Protein AF-A0A8H5M823-F1 (afdb_monomer_lite)

Organism: NCBI:txid117010

Secondary structure (DSSP, 8-state):
-----TTHHHHHHHHHHHHT-SS--------TTSS-HHHHHHHHHHHHHTTSPPPPPP---SS-TTTSS----TT-----------PPPP---------------TT---TTS-HHHHHHHHHHHHHHHHHHT--SHHHHHHHHHHHH--SPPPP---HHHHHHHHHHHHSPPSS--TT--HHHHHHHHHHHHHS----------

Structure (mmCIF, N/CA/C/O backbone):
data_AF-A0A8H5M823-F1
#
_entry.id   AF-A0A8H5M823-F1
#
loop_
_atom_site.group_PDB
_atom_site.id
_atom_site.type_symbol
_atom_site.label_atom_id
_atom_site.label_alt_id
_atom_site.label_comp_id
_atom_site.label_asym_id
_atom_site.label_entity_id
_atom_site.label_seq_id
_atom_site.pdbx_PDB_ins_code
_atom_site.Cartn_x
_atom_site.Cartn_y
_atom_site.Cartn_z
_atom_site.occupancy
_atom_site.B_iso_or_equiv
_atom_site.auth_seq_id
_atom_site.auth_comp_id
_atom_site.auth_asym_id
_atom_site.auth_atom_id
_atom_site.pdbx_PDB_model_num
ATOM 1 N N . MET A 1 1 ? -10.152 -17.785 -0.518 1.00 47.28 1 MET A N 1
ATOM 2 C CA . MET A 1 1 ? -10.301 -16.521 -1.301 1.00 47.28 1 MET A CA 1
ATOM 3 C C . MET A 1 1 ? -9.808 -16.713 -2.742 1.00 47.28 1 MET A C 1
ATOM 5 O O . MET A 1 1 ? -8.672 -16.380 -3.053 1.00 47.28 1 MET A O 1
ATOM 9 N N . GLY A 1 2 ? -10.648 -17.268 -3.620 1.00 49.19 2 GLY A N 1
ATOM 10 C CA . GLY A 1 2 ? -10.307 -17.617 -5.012 1.00 49.19 2 GLY A CA 1
ATOM 11 C C . GLY A 1 2 ? -10.421 -16.474 -6.026 1.00 49.19 2 GLY A C 1
ATOM 12 O O . GLY A 1 2 ? -10.963 -16.684 -7.104 1.00 49.19 2 GLY A O 1
ATOM 13 N N . TRP A 1 3 ? -9.978 -15.266 -5.672 1.00 54.12 3 TRP A N 1
ATOM 14 C CA . TRP A 1 3 ? -10.012 -14.125 -6.591 1.00 54.12 3 TRP A CA 1
ATOM 15 C C . TRP A 1 3 ? -8.718 -14.065 -7.397 1.00 54.12 3 TRP A C 1
ATOM 17 O O . TRP A 1 3 ? -7.649 -13.867 -6.817 1.00 54.12 3 TRP A O 1
ATOM 27 N N . ASP A 1 4 ? -8.837 -14.206 -8.716 1.00 68.50 4 ASP A N 1
ATOM 28 C CA . ASP A 1 4 ? -7.757 -13.932 -9.658 1.00 68.50 4 ASP A CA 1
ATOM 29 C C . ASP A 1 4 ? -7.479 -12.422 -9.659 1.00 68.50 4 ASP A C 1
ATOM 31 O O . ASP A 1 4 ? -8.357 -11.608 -9.959 1.00 68.50 4 ASP A O 1
ATOM 35 N N . ARG A 1 5 ? -6.292 -12.028 -9.200 1.00 78.12 5 ARG A N 1
ATOM 36 C CA . ARG A 1 5 ? -5.866 -10.626 -9.156 1.00 78.12 5 ARG A CA 1
ATOM 37 C C . ARG A 1 5 ? -4.633 -10.481 -10.036 1.00 78.12 5 ARG A C 1
ATOM 39 O O . ARG A 1 5 ? -3.769 -11.356 -9.969 1.00 78.12 5 ARG A O 1
ATOM 46 N N . PRO A 1 6 ? -4.485 -9.361 -10.768 1.00 84.88 6 PRO A N 1
ATOM 47 C CA . PRO A 1 6 ? -3.244 -9.063 -11.470 1.00 84.88 6 PRO A CA 1
ATOM 48 C C . PRO A 1 6 ? -2.043 -9.200 -10.526 1.00 84.88 6 PRO A C 1
ATOM 50 O O . PRO A 1 6 ? -2.051 -8.625 -9.433 1.00 84.88 6 PRO A O 1
ATOM 53 N N . ASN A 1 7 ? -1.030 -9.967 -10.940 1.00 87.31 7 ASN A N 1
ATOM 54 C CA . ASN A 1 7 ? 0.180 -10.270 -10.161 1.00 87.31 7 ASN A CA 1
ATOM 55 C C . ASN A 1 7 ? -0.073 -11.023 -8.834 1.00 87.31 7 ASN A C 1
ATOM 57 O O . ASN A 1 7 ? 0.736 -10.950 -7.904 1.00 87.31 7 ASN A O 1
ATOM 61 N N . GLY A 1 8 ? -1.212 -11.711 -8.690 1.00 86.94 8 GLY A N 1
ATOM 62 C CA . GLY A 1 8 ? -1.552 -12.450 -7.471 1.00 86.94 8 GLY A CA 1
ATOM 63 C C . GLY A 1 8 ? -0.576 -13.590 -7.163 1.00 86.94 8 GLY A C 1
ATOM 64 O O . GLY A 1 8 ? -0.298 -13.869 -5.998 1.00 86.94 8 GLY A O 1
ATOM 65 N N . ASP A 1 9 ? -0.015 -14.203 -8.199 1.00 87.50 9 ASP A N 1
ATOM 66 C CA . ASP A 1 9 ? 1.063 -15.187 -8.137 1.00 87.50 9 ASP A CA 1
ATOM 67 C C . ASP A 1 9 ? 2.354 -14.604 -7.537 1.00 87.50 9 ASP A C 1
ATOM 69 O O . ASP A 1 9 ? 2.875 -15.155 -6.564 1.00 87.50 9 ASP A O 1
ATOM 73 N N . LEU A 1 10 ? 2.804 -13.446 -8.031 1.00 90.62 10 LEU A N 1
ATOM 74 C CA . LEU A 1 10 ? 3.966 -12.723 -7.508 1.00 90.62 10 LEU A CA 1
ATOM 75 C C . LEU A 1 10 ? 3.779 -12.360 -6.032 1.00 90.62 10 LEU A C 1
ATOM 77 O O . LEU A 1 10 ? 4.679 -12.567 -5.217 1.00 90.62 10 LEU A O 1
ATOM 81 N N . LEU A 1 11 ? 2.602 -11.848 -5.662 1.00 89.75 11 LEU A N 1
ATOM 82 C CA . LEU A 1 11 ? 2.303 -11.480 -4.276 1.00 89.75 11 LEU A CA 1
ATOM 83 C C . LEU A 1 11 ? 2.302 -12.695 -3.340 1.00 89.75 11 LEU A C 1
ATOM 85 O O . LEU A 1 11 ? 2.825 -12.606 -2.229 1.00 89.75 11 LEU A O 1
ATOM 89 N N . GLN A 1 12 ? 1.753 -13.833 -3.774 1.00 86.81 12 GLN A N 1
ATOM 90 C CA . GLN A 1 12 ? 1.796 -15.074 -2.995 1.00 86.81 12 GLN A CA 1
ATOM 91 C C . GLN A 1 12 ? 3.237 -15.511 -2.728 1.00 86.81 12 GLN A C 1
ATOM 93 O O . GLN A 1 12 ? 3.577 -15.872 -1.601 1.00 86.81 12 GLN A O 1
ATOM 98 N N . ASP A 1 13 ? 4.098 -15.431 -3.735 1.00 90.62 13 ASP A N 1
ATOM 99 C CA . ASP A 1 13 ? 5.497 -15.821 -3.606 1.00 90.62 13 ASP A CA 1
ATOM 100 C C . ASP A 1 13 ? 6.317 -14.829 -2.768 1.00 90.62 13 ASP A C 1
ATOM 102 O O . ASP A 1 13 ? 7.144 -15.254 -1.957 1.00 90.62 13 ASP A O 1
ATOM 106 N N . MET A 1 14 ? 6.029 -13.525 -2.844 1.00 90.75 14 MET A N 1
ATOM 107 C CA . MET A 1 14 ? 6.584 -12.534 -1.912 1.00 90.75 14 MET A CA 1
ATOM 108 C C . MET A 1 14 ? 6.189 -12.841 -0.462 1.00 90.75 14 MET A C 1
ATOM 110 O O . MET A 1 14 ? 7.035 -12.777 0.430 1.00 90.75 14 MET A O 1
ATOM 114 N N . VAL A 1 15 ? 4.929 -13.215 -0.213 1.00 89.44 15 VAL A N 1
ATOM 115 C CA . VAL A 1 15 ? 4.462 -13.604 1.126 1.00 89.44 15 VAL A CA 1
ATOM 116 C C . VAL A 1 15 ? 5.167 -14.871 1.607 1.00 89.44 15 VAL A C 1
ATOM 118 O O . VAL A 1 15 ? 5.628 -14.891 2.747 1.00 89.44 15 VAL A O 1
ATOM 121 N N . LYS A 1 16 ? 5.331 -15.893 0.754 1.00 85.62 16 LYS A N 1
ATOM 122 C CA . LYS A 1 16 ? 6.108 -17.100 1.097 1.00 85.62 16 LYS A CA 1
ATOM 123 C C . LYS A 1 16 ? 7.546 -16.753 1.489 1.00 85.62 16 LYS A C 1
ATOM 125 O O . LYS A 1 16 ? 8.043 -17.254 2.494 1.00 85.62 16 LYS A O 1
ATOM 130 N N . LEU A 1 17 ? 8.203 -15.871 0.731 1.00 88.00 17 LEU A N 1
ATOM 131 C CA . LEU A 1 17 ? 9.562 -15.413 1.032 1.00 88.00 17 LEU A CA 1
ATOM 132 C C . LEU A 1 17 ? 9.635 -14.641 2.353 1.00 88.00 17 LEU A C 1
ATOM 134 O O . LEU A 1 17 ? 10.579 -14.823 3.115 1.00 88.00 17 LEU A O 1
ATOM 138 N N . LEU A 1 18 ? 8.658 -13.784 2.643 1.00 87.19 18 LEU A N 1
ATOM 139 C CA . LEU A 1 18 ? 8.610 -13.053 3.909 1.00 87.19 18 LEU A CA 1
ATOM 140 C C . LEU A 1 18 ? 8.350 -13.982 5.096 1.00 87.19 18 LEU A C 1
ATOM 142 O O . LEU A 1 18 ? 8.997 -13.826 6.127 1.00 87.19 18 LEU A O 1
ATOM 146 N N . ALA A 1 19 ? 7.451 -14.954 4.940 1.00 84.44 19 ALA A N 1
ATOM 147 C CA . ALA A 1 19 ? 7.122 -15.932 5.973 1.00 84.44 19 ALA A CA 1
ATOM 148 C C . ALA A 1 19 ? 8.304 -16.851 6.309 1.00 84.44 19 ALA A C 1
ATOM 150 O O . ALA A 1 19 ? 8.460 -17.251 7.457 1.00 84.44 19 ALA A O 1
ATOM 151 N N . ALA A 1 20 ? 9.162 -17.145 5.332 1.00 82.94 20 ALA A N 1
ATOM 152 C CA . ALA A 1 20 ? 10.362 -17.938 5.554 1.00 82.94 20 ALA A CA 1
ATOM 153 C C . ALA A 1 20 ? 11.454 -17.197 6.353 1.00 82.94 20 ALA A C 1
ATOM 155 O O . ALA A 1 20 ? 12.414 -17.836 6.777 1.00 82.94 20 ALA A O 1
ATOM 156 N N . ARG A 1 21 ? 11.364 -15.865 6.545 1.00 81.50 21 ARG A N 1
ATOM 157 C CA . ARG A 1 21 ? 12.475 -15.060 7.093 1.00 81.50 21 ARG A CA 1
ATOM 158 C C . ARG A 1 21 ? 12.793 -15.436 8.530 1.00 81.50 21 ARG A C 1
ATOM 160 O O . ARG A 1 21 ? 11.925 -15.444 9.390 1.00 81.50 21 ARG A O 1
ATOM 167 N N . LEU A 1 22 ? 14.085 -15.625 8.794 1.00 81.38 22 LEU A N 1
ATOM 168 C CA . LEU A 1 22 ? 14.605 -15.936 10.127 1.00 81.38 22 LEU A CA 1
ATOM 169 C C . LEU A 1 22 ? 14.614 -14.728 11.078 1.00 81.38 22 LEU A C 1
ATOM 171 O O . LEU A 1 22 ? 14.750 -14.893 12.287 1.00 81.38 22 LEU A O 1
ATOM 175 N N . ALA A 1 23 ? 14.488 -13.511 10.544 1.00 81.62 23 ALA A N 1
ATOM 176 C CA . ALA A 1 23 ? 14.541 -12.276 11.314 1.00 81.62 23 ALA A CA 1
ATOM 177 C C . ALA A 1 23 ? 13.267 -11.431 11.129 1.00 81.62 23 ALA A C 1
ATOM 179 O O . ALA A 1 23 ? 12.745 -11.345 10.007 1.00 81.62 23 ALA A O 1
ATOM 180 N N . PRO A 1 24 ? 12.795 -10.745 12.192 1.00 84.69 24 PRO A N 1
ATOM 181 C CA . PRO A 1 24 ? 11.722 -9.766 12.096 1.00 84.69 24 PRO A CA 1
ATOM 182 C C . PRO A 1 24 ? 12.007 -8.733 11.005 1.00 84.69 24 PRO A C 1
ATOM 184 O O . PRO A 1 24 ? 13.089 -8.154 10.936 1.00 84.69 24 PRO A O 1
ATOM 187 N N . THR A 1 25 ? 11.018 -8.492 10.148 1.00 88.12 25 THR A N 1
ATOM 188 C CA . THR A 1 25 ? 11.121 -7.532 9.045 1.00 88.12 25 THR A CA 1
ATOM 189 C C . THR A 1 25 ? 10.220 -6.333 9.318 1.00 88.12 25 THR A C 1
ATOM 191 O O . THR A 1 25 ? 9.039 -6.496 9.613 1.00 88.12 25 THR A O 1
ATOM 194 N N . ARG A 1 26 ? 10.765 -5.120 9.174 1.00 93.06 26 ARG A N 1
ATOM 195 C CA . ARG A 1 26 ? 10.002 -3.866 9.187 1.00 93.06 26 ARG A CA 1
ATOM 196 C C . ARG A 1 26 ? 10.033 -3.243 7.799 1.00 93.06 26 ARG A C 1
ATOM 198 O O . ARG A 1 26 ? 11.104 -3.075 7.222 1.00 93.06 26 ARG A O 1
ATOM 205 N N . PHE A 1 27 ? 8.867 -2.855 7.298 1.00 91.75 27 PHE A N 1
ATOM 206 C CA . PHE A 1 27 ? 8.758 -2.074 6.072 1.00 91.75 27 PHE A CA 1
ATOM 207 C C . PHE A 1 27 ? 8.806 -0.588 6.406 1.00 91.75 27 PHE A C 1
ATOM 209 O O . PHE A 1 27 ? 8.111 -0.117 7.308 1.00 91.75 27 PHE A O 1
ATOM 216 N N . VAL A 1 28 ? 9.649 0.143 5.684 1.00 92.88 28 VAL A N 1
ATOM 217 C CA . VAL A 1 28 ? 9.757 1.597 5.777 1.00 92.88 28 VAL A CA 1
ATOM 218 C C . VAL A 1 28 ? 9.609 2.139 4.370 1.00 92.88 28 VAL A C 1
ATOM 220 O O . VAL A 1 28 ? 10.363 1.767 3.473 1.00 92.88 28 VAL A O 1
ATOM 223 N N . TRP A 1 29 ? 8.618 3.001 4.176 1.00 94.00 29 TRP A N 1
ATOM 224 C CA . TRP A 1 29 ? 8.481 3.730 2.928 1.00 94.00 29 TRP A CA 1
ATOM 225 C C . TRP A 1 29 ? 9.469 4.896 2.917 1.00 94.00 29 TRP A C 1
ATOM 227 O O . TRP A 1 29 ? 9.534 5.675 3.868 1.00 94.00 29 TRP A O 1
ATOM 237 N N . ILE A 1 30 ? 10.247 4.997 1.844 1.00 93.12 30 ILE A N 1
ATOM 238 C CA . ILE A 1 30 ? 11.221 6.065 1.636 1.00 93.12 30 ILE A CA 1
ATOM 239 C C . ILE A 1 30 ? 10.779 6.836 0.398 1.00 93.12 30 ILE A C 1
ATOM 241 O O . ILE A 1 30 ? 10.451 6.246 -0.633 1.00 93.12 30 ILE A O 1
ATOM 245 N N . LYS A 1 31 ? 10.763 8.165 0.501 1.00 90.94 31 LYS A N 1
ATOM 246 C CA . LYS A 1 31 ? 10.456 9.035 -0.632 1.00 90.94 31 LYS A CA 1
ATOM 247 C C . LYS A 1 31 ? 11.559 8.903 -1.688 1.00 90.94 31 LYS A C 1
ATOM 249 O O . LYS A 1 31 ? 12.740 8.970 -1.362 1.00 90.94 31 LYS A O 1
ATOM 254 N N . GLY A 1 32 ? 11.181 8.743 -2.955 1.00 89.88 32 GLY A N 1
ATOM 255 C CA . GLY A 1 32 ? 12.149 8.694 -4.052 1.00 89.88 32 GLY A CA 1
ATOM 256 C C . GLY A 1 32 ? 12.992 9.971 -4.121 1.00 89.88 32 GLY A C 1
ATOM 257 O O . GLY A 1 32 ? 12.469 11.064 -3.896 1.00 89.88 32 GLY A O 1
ATOM 258 N N . HIS A 1 33 ? 14.284 9.825 -4.428 1.00 84.06 33 HIS A N 1
ATOM 259 C CA . HIS A 1 33 ? 15.237 10.935 -4.547 1.00 84.06 33 HIS A CA 1
ATOM 260 C C . HIS A 1 33 ? 15.352 11.811 -3.290 1.00 84.06 33 HIS A C 1
ATOM 262 O O . HIS A 1 33 ? 15.659 12.997 -3.376 1.00 84.06 33 HIS A O 1
ATOM 268 N N . SER A 1 34 ? 15.114 11.245 -2.102 1.00 91.44 34 SER A N 1
ATOM 269 C CA . SER A 1 34 ? 15.265 11.962 -0.831 1.00 91.44 34 SER A CA 1
ATOM 270 C C . SER A 1 34 ? 16.724 12.122 -0.379 1.00 91.44 34 SER A C 1
ATOM 272 O O . SER A 1 34 ? 16.949 12.486 0.772 1.00 91.44 34 SER A O 1
ATOM 274 N N . GLY A 1 35 ? 17.703 11.765 -1.219 1.00 92.88 35 GLY A N 1
ATOM 275 C CA . GLY A 1 35 ? 19.118 11.683 -0.844 1.00 92.88 35 GLY A CA 1
ATOM 276 C C . GLY A 1 35 ? 19.454 10.480 0.044 1.00 92.88 35 GLY A C 1
ATOM 277 O O . GLY A 1 35 ? 20.463 10.494 0.743 1.00 92.88 35 GLY A O 1
ATOM 278 N N . ASN A 1 36 ? 18.605 9.445 0.074 1.00 96.00 36 ASN A N 1
ATOM 279 C CA . ASN A 1 36 ? 18.938 8.202 0.767 1.00 96.00 36 ASN A CA 1
ATOM 280 C C . ASN A 1 36 ? 19.845 7.357 -0.132 1.00 96.00 36 ASN A C 1
ATOM 282 O O . ASN A 1 36 ? 19.358 6.723 -1.065 1.00 96.00 36 ASN A O 1
ATOM 286 N N . GLU A 1 37 ? 21.138 7.298 0.188 1.00 96.44 37 GLU A N 1
ATOM 287 C CA . GLU A 1 37 ? 22.150 6.634 -0.646 1.00 96.44 37 GLU A CA 1
ATOM 288 C C . GLU A 1 37 ? 21.775 5.198 -1.042 1.00 96.44 37 GLU A C 1
ATOM 290 O O . GLU A 1 37 ? 21.938 4.806 -2.196 1.00 96.44 37 GLU A O 1
ATOM 295 N N . ARG A 1 38 ? 21.222 4.411 -0.107 1.00 94.81 38 ARG A N 1
ATOM 296 C CA . ARG A 1 38 ? 20.830 3.014 -0.359 1.00 94.81 38 ARG A CA 1
ATOM 297 C C . ARG A 1 38 ? 19.610 2.920 -1.269 1.00 94.81 38 ARG A C 1
ATOM 299 O O . ARG A 1 38 ? 19.583 2.084 -2.170 1.00 94.81 38 ARG A O 1
ATOM 306 N N . GLY A 1 39 ? 18.614 3.773 -1.042 1.00 93.50 39 GLY A N 1
ATOM 307 C CA . GLY A 1 39 ? 17.434 3.871 -1.898 1.00 93.50 39 GLY A CA 1
ATOM 308 C C . GLY A 1 39 ? 17.796 4.322 -3.312 1.00 93.50 39 GLY A C 1
ATOM 309 O O . GLY A 1 39 ? 17.328 3.734 -4.286 1.00 93.50 39 GLY A O 1
ATOM 310 N N . ASP A 1 40 ? 18.686 5.305 -3.434 1.00 94.06 40 ASP A N 1
ATOM 311 C CA . ASP A 1 40 ? 19.156 5.816 -4.721 1.00 94.06 40 ASP A CA 1
ATOM 312 C C . ASP A 1 40 ? 20.017 4.785 -5.467 1.00 94.06 40 ASP A C 1
ATOM 314 O O . ASP A 1 40 ? 19.878 4.637 -6.684 1.00 94.06 40 ASP A O 1
ATOM 318 N N . ALA A 1 41 ? 20.851 4.016 -4.757 1.00 95.75 41 ALA A N 1
ATOM 319 C CA . ALA A 1 41 ? 21.595 2.896 -5.330 1.00 95.75 41 ALA A CA 1
ATOM 320 C C . ALA A 1 41 ? 20.662 1.779 -5.828 1.00 95.75 41 ALA A C 1
ATOM 322 O O . ALA A 1 41 ? 20.807 1.323 -6.960 1.00 95.75 41 ALA A O 1
ATOM 323 N N . ALA A 1 42 ? 19.659 1.385 -5.034 1.00 95.62 42 ALA A N 1
ATOM 324 C CA . ALA A 1 42 ? 18.663 0.393 -5.447 1.00 95.62 42 ALA A CA 1
ATOM 325 C C . ALA A 1 42 ? 17.859 0.859 -6.675 1.00 95.62 42 ALA A C 1
ATOM 327 O O . ALA A 1 42 ? 17.648 0.088 -7.609 1.00 95.62 42 ALA A O 1
ATOM 328 N N . ASN A 1 43 ? 17.469 2.136 -6.717 1.00 94.81 43 ASN A N 1
ATOM 329 C CA . ASN A 1 43 ? 16.798 2.738 -7.871 1.00 94.81 43 ASN A CA 1
ATOM 330 C C . ASN A 1 43 ? 17.695 2.747 -9.121 1.00 94.81 43 ASN A C 1
ATOM 332 O O . ASN A 1 43 ? 17.226 2.486 -10.226 1.00 94.81 43 ASN A O 1
ATOM 336 N N . ARG A 1 44 ? 18.996 3.026 -8.961 1.00 96.25 44 ARG A N 1
ATOM 337 C CA . ARG A 1 44 ? 19.971 2.967 -10.059 1.00 96.25 44 ARG A CA 1
ATOM 338 C C . ARG A 1 44 ? 20.089 1.553 -10.626 1.00 96.25 44 ARG A C 1
ATOM 340 O O . ARG A 1 44 ? 19.947 1.392 -11.832 1.00 96.25 44 ARG A O 1
ATOM 347 N N . LEU A 1 45 ? 20.243 0.550 -9.761 1.00 97.31 45 LEU A N 1
ATOM 348 C CA . LEU A 1 45 ? 20.293 -0.858 -10.165 1.00 97.31 45 LEU A CA 1
ATOM 349 C C . LEU A 1 45 ? 19.010 -1.294 -10.879 1.00 97.31 45 LEU A C 1
ATOM 351 O O . LEU A 1 45 ? 19.075 -1.963 -11.904 1.00 97.31 45 LEU A O 1
ATOM 355 N N . ALA A 1 46 ? 17.841 -0.871 -10.391 1.00 95.94 46 ALA A N 1
ATOM 356 C CA . ALA A 1 46 ? 16.574 -1.153 -11.060 1.00 95.94 46 ALA A CA 1
ATOM 357 C C . ALA A 1 46 ? 16.514 -0.535 -12.472 1.00 95.94 46 ALA A C 1
ATOM 359 O O . ALA A 1 46 ? 16.072 -1.192 -13.413 1.00 95.94 46 ALA A O 1
ATOM 360 N N . LYS A 1 47 ? 17.004 0.703 -12.648 1.00 96.38 47 LYS A N 1
ATOM 361 C CA . LYS A 1 47 ? 17.087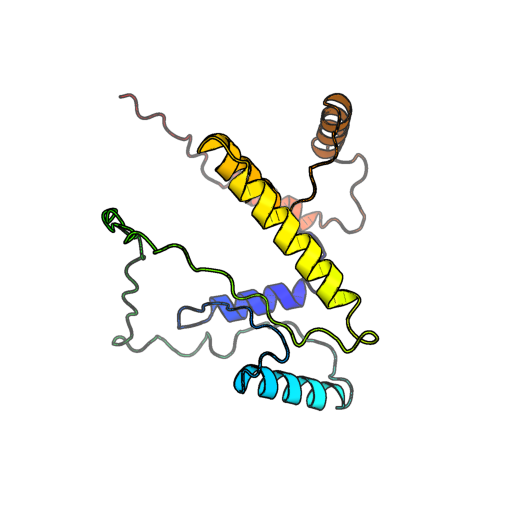 1.365 -13.965 1.00 96.38 47 LYS A CA 1
ATOM 362 C C . LYS A 1 47 ? 18.062 0.676 -14.914 1.00 96.38 47 LYS A C 1
ATOM 364 O O . LYS A 1 47 ? 17.793 0.616 -16.108 1.00 96.38 47 LYS A O 1
ATOM 369 N N . GLU A 1 48 ? 19.193 0.202 -14.404 1.00 97.62 48 GLU A N 1
ATOM 370 C CA . GLU A 1 48 ? 20.159 -0.572 -15.187 1.00 97.62 48 GLU A CA 1
ATOM 371 C C . GLU A 1 48 ? 19.560 -1.916 -15.608 1.00 97.62 48 GLU A C 1
ATOM 373 O O . GLU A 1 48 ? 19.619 -2.261 -16.785 1.00 97.62 48 GLU A O 1
ATOM 378 N N . GLY A 1 49 ? 18.889 -2.615 -14.689 1.00 96.00 49 GLY A N 1
ATOM 379 C CA . GLY A 1 49 ? 18.185 -3.865 -14.972 1.00 96.00 49 GLY A CA 1
ATOM 380 C C . GLY A 1 49 ? 17.091 -3.715 -16.028 1.00 96.00 49 GLY A C 1
ATOM 381 O O . GLY A 1 49 ? 16.968 -4.564 -16.900 1.00 96.00 49 GLY A O 1
ATOM 382 N N . ALA A 1 50 ? 16.357 -2.599 -16.023 1.00 96.69 50 ALA A N 1
ATOM 383 C CA . ALA A 1 50 ? 15.332 -2.311 -17.028 1.00 96.69 50 ALA A CA 1
ATOM 384 C C . ALA A 1 50 ? 15.884 -2.093 -18.453 1.00 96.69 50 ALA A C 1
ATOM 386 O O . ALA A 1 50 ? 15.108 -2.062 -19.403 1.00 96.69 50 ALA A O 1
ATOM 387 N N . ARG A 1 51 ? 17.203 -1.905 -18.613 1.00 97.06 51 ARG A N 1
ATOM 388 C CA . ARG A 1 51 ? 17.868 -1.797 -19.926 1.00 97.06 51 ARG A CA 1
ATOM 389 C C . ARG A 1 51 ? 18.402 -3.132 -20.435 1.00 97.06 51 ARG A C 1
ATOM 391 O O . ARG A 1 51 ? 18.866 -3.195 -21.571 1.00 97.06 51 ARG A O 1
ATOM 398 N N . LEU A 1 52 ? 18.410 -4.162 -19.593 1.00 95.88 52 LEU A N 1
ATOM 399 C CA . LEU A 1 52 ? 18.804 -5.502 -20.001 1.00 95.88 52 LEU A CA 1
ATOM 400 C C . LEU A 1 52 ? 17.714 -6.113 -20.902 1.00 95.88 52 LEU A C 1
ATOM 402 O O . LEU A 1 52 ? 16.574 -5.644 -20.879 1.00 95.88 52 LEU A O 1
ATOM 406 N N . PRO A 1 53 ? 18.047 -7.142 -21.704 1.00 96.31 53 PRO A N 1
ATOM 407 C CA . PRO A 1 53 ? 17.050 -7.893 -22.463 1.00 96.31 53 PRO A CA 1
ATOM 408 C C . PRO A 1 53 ? 15.926 -8.405 -21.558 1.00 96.31 53 PRO A C 1
ATOM 410 O O . PRO A 1 53 ? 16.152 -8.632 -20.366 1.00 96.31 53 PRO A O 1
ATOM 413 N N . GLU A 1 54 ? 14.736 -8.610 -22.127 1.00 93.25 54 GLU A N 1
ATOM 414 C CA . GLU A 1 54 ? 13.596 -9.141 -21.379 1.00 93.25 54 GLU A CA 1
ATOM 415 C C . GLU A 1 54 ? 13.991 -10.419 -20.635 1.00 93.25 54 GLU A C 1
ATOM 417 O O . GLU A 1 54 ? 14.554 -11.361 -21.203 1.00 93.25 54 GLU A O 1
ATOM 422 N N . ALA A 1 55 ? 13.716 -10.430 -19.331 1.00 89.81 55 ALA A N 1
ATOM 423 C CA . ALA A 1 55 ? 13.811 -11.652 -18.561 1.00 89.81 55 ALA A CA 1
ATOM 424 C C . ALA A 1 55 ? 12.793 -12.652 -19.124 1.00 89.81 55 ALA A C 1
ATOM 426 O O . ALA A 1 55 ? 11.693 -12.266 -19.517 1.00 89.81 55 ALA A O 1
ATOM 427 N N . GLY A 1 56 ? 13.156 -13.936 -19.156 1.00 91.69 56 GLY A N 1
ATOM 428 C CA . GLY A 1 56 ? 12.201 -14.984 -19.509 1.00 91.69 56 GLY A CA 1
ATOM 429 C C . GLY A 1 56 ? 10.994 -14.999 -18.566 1.00 91.69 56 GLY A C 1
ATOM 430 O O . GLY A 1 56 ? 11.010 -14.368 -17.506 1.00 91.69 56 GLY A O 1
ATOM 431 N N . ASP A 1 57 ? 9.967 -15.760 -18.942 1.00 92.62 57 ASP A N 1
ATOM 432 C CA . ASP A 1 57 ? 8.711 -15.821 -18.197 1.00 92.62 57 ASP A CA 1
ATOM 433 C C . ASP A 1 57 ? 8.926 -16.098 -16.708 1.00 92.62 57 ASP A C 1
ATOM 435 O O . ASP A 1 57 ? 9.696 -16.982 -16.305 1.00 92.62 57 ASP A O 1
ATOM 439 N N . TYR A 1 58 ? 8.201 -15.345 -15.884 1.00 91.50 58 TYR A N 1
ATOM 440 C CA . TYR A 1 58 ? 8.200 -15.544 -14.447 1.00 91.50 58 TYR A CA 1
ATOM 441 C C . TYR A 1 58 ? 7.765 -16.975 -14.103 1.00 91.50 58 TYR A C 1
ATOM 443 O O . TYR A 1 58 ? 6.752 -17.482 -14.585 1.00 91.50 58 TYR A O 1
ATOM 451 N N . ARG A 1 59 ? 8.538 -17.633 -13.233 1.00 92.12 59 ARG A N 1
ATOM 452 C CA . ARG A 1 59 ? 8.248 -18.982 -12.737 1.00 92.12 59 ARG A CA 1
ATOM 453 C C . ARG A 1 59 ? 7.953 -18.932 -11.248 1.00 92.12 59 ARG A C 1
ATOM 455 O O . ARG A 1 59 ? 8.767 -18.443 -10.465 1.00 92.12 59 ARG A O 1
ATOM 462 N N . ARG A 1 60 ? 6.809 -19.501 -10.867 1.00 89.50 60 ARG A N 1
ATOM 463 C CA . ARG A 1 60 ? 6.356 -19.577 -9.476 1.00 89.50 60 ARG A CA 1
ATOM 464 C C . ARG A 1 60 ? 7.372 -20.316 -8.600 1.00 89.50 60 ARG A C 1
ATOM 466 O O . ARG A 1 60 ? 7.874 -21.382 -8.964 1.00 89.50 60 ARG A O 1
ATOM 473 N N . LEU A 1 61 ? 7.622 -19.785 -7.412 1.00 86.25 61 LEU A N 1
ATOM 474 C CA . LEU A 1 61 ? 8.439 -20.396 -6.377 1.00 86.25 61 LEU A CA 1
ATOM 475 C C . LEU A 1 61 ? 7.718 -21.627 -5.823 1.00 86.25 61 LEU A C 1
ATOM 477 O O . LEU A 1 61 ? 6.739 -21.537 -5.071 1.00 86.25 61 LEU A O 1
ATOM 481 N N . VAL A 1 62 ? 8.236 -22.793 -6.206 1.00 83.31 62 VAL A N 1
ATOM 482 C CA . VAL A 1 62 ? 7.812 -24.086 -5.660 1.00 83.31 62 VAL A CA 1
ATOM 483 C C . VAL A 1 62 ? 8.387 -24.267 -4.257 1.00 83.31 62 VAL A C 1
ATOM 485 O O . VAL A 1 62 ? 7.645 -24.590 -3.337 1.00 83.31 62 VAL A O 1
ATOM 488 N N . ASN A 1 63 ? 9.678 -23.966 -4.079 1.00 77.56 63 ASN A N 1
ATOM 489 C CA . ASN A 1 63 ? 10.381 -24.040 -2.801 1.00 77.56 63 ASN A CA 1
ATOM 490 C C . ASN A 1 63 ? 11.161 -22.752 -2.536 1.00 77.56 63 ASN A C 1
ATOM 492 O O . ASN A 1 63 ? 11.762 -22.182 -3.447 1.00 77.56 63 ASN A O 1
ATOM 496 N N . VAL A 1 64 ? 11.182 -22.318 -1.275 1.00 72.12 64 VAL A N 1
ATOM 497 C CA . VAL A 1 64 ? 12.038 -21.218 -0.824 1.00 72.12 64 VAL A CA 1
ATOM 498 C C . VAL A 1 64 ? 13.409 -21.816 -0.477 1.00 72.12 64 VAL A C 1
ATOM 500 O O . VAL A 1 64 ? 13.506 -22.516 0.531 1.00 72.12 64 VAL A O 1
ATOM 503 N N . PRO A 1 65 ? 14.470 -21.584 -1.276 1.00 64.50 65 PRO A N 1
ATOM 504 C CA . PRO A 1 65 ? 15.716 -22.358 -1.182 1.00 64.50 65 PRO A CA 1
ATOM 505 C C . PRO A 1 65 ? 16.406 -22.249 0.181 1.00 64.50 65 PRO A C 1
ATOM 507 O O . PRO A 1 65 ? 17.077 -23.170 0.626 1.00 64.50 65 PRO A O 1
ATOM 510 N N . TRP A 1 66 ? 16.227 -21.114 0.852 1.00 67.31 66 TRP A N 1
ATOM 511 C CA . TRP A 1 66 ? 16.861 -20.796 2.127 1.00 67.31 66 TRP A CA 1
ATOM 512 C C . TRP A 1 66 ? 15.974 -21.108 3.343 1.00 67.31 66 TRP A C 1
ATOM 514 O O . TRP A 1 66 ? 16.436 -20.988 4.473 1.00 67.31 66 TRP A O 1
ATOM 524 N N . ALA A 1 67 ? 14.726 -21.547 3.132 1.00 57.84 67 ALA A N 1
ATOM 525 C CA . ALA A 1 67 ? 13.856 -22.025 4.208 1.00 57.84 67 ALA A CA 1
ATOM 526 C C . ALA A 1 67 ? 14.223 -23.447 4.676 1.00 57.84 67 ALA A C 1
ATOM 528 O O . ALA A 1 67 ? 13.805 -23.864 5.750 1.00 57.84 67 ALA A O 1
ATOM 529 N N . ALA A 1 68 ? 14.988 -24.198 3.874 1.00 52.72 68 ALA A N 1
ATOM 530 C CA . ALA A 1 68 ? 15.177 -25.635 4.062 1.00 52.72 68 ALA A CA 1
ATOM 531 C C . ALA A 1 68 ? 16.436 -26.046 4.851 1.00 52.72 68 ALA A C 1
ATOM 533 O O . ALA A 1 68 ? 16.587 -27.232 5.124 1.00 52.72 68 ALA A O 1
ATOM 534 N N . THR A 1 69 ? 17.336 -25.132 5.234 1.00 50.47 69 THR A N 1
ATOM 535 C CA . THR A 1 69 ? 18.688 -25.567 5.669 1.00 50.47 69 THR A CA 1
ATOM 536 C C . THR A 1 69 ? 19.199 -24.990 6.979 1.00 50.47 69 THR A C 1
ATOM 538 O O . THR A 1 69 ? 20.294 -25.338 7.406 1.00 50.47 69 THR A O 1
ATOM 541 N N . GLY A 1 70 ? 18.424 -24.155 7.659 1.00 50.81 70 GLY A N 1
ATOM 542 C CA . GLY A 1 70 ? 18.808 -23.652 8.969 1.00 50.81 70 GLY A CA 1
ATOM 543 C C . GLY A 1 70 ? 17.745 -23.988 9.986 1.00 50.81 70 GLY A C 1
ATOM 544 O O . GLY A 1 70 ? 16.877 -23.158 10.238 1.00 50.81 70 GLY A O 1
ATOM 545 N N . ALA A 1 71 ? 17.859 -25.139 10.656 1.00 53.62 71 ALA A N 1
ATOM 546 C CA . ALA A 1 71 ? 17.587 -25.077 12.085 1.00 53.62 71 ALA A CA 1
ATOM 547 C C . ALA A 1 71 ? 18.442 -23.905 12.579 1.00 53.62 71 ALA A C 1
ATOM 549 O O . ALA A 1 71 ? 19.667 -23.945 12.433 1.00 53.62 71 ALA A O 1
ATOM 550 N N . LEU A 1 72 ? 17.803 -22.812 13.010 1.00 55.81 72 LEU A N 1
ATOM 551 C CA . LEU A 1 72 ? 18.527 -21.747 13.691 1.00 55.81 72 LEU A CA 1
ATOM 552 C C . LEU A 1 72 ? 19.406 -22.458 14.725 1.00 55.81 72 LEU A C 1
ATOM 554 O O . LEU A 1 72 ? 18.883 -23.348 15.408 1.00 55.81 72 LEU A O 1
ATOM 558 N N . PRO A 1 73 ? 20.719 -22.165 14.799 1.00 58.56 73 PRO A N 1
ATOM 559 C CA . PRO A 1 73 ? 21.550 -22.773 15.827 1.00 58.56 73 PRO A CA 1
ATOM 560 C C . PRO A 1 73 ? 20.810 -22.630 17.163 1.00 58.56 73 PRO A C 1
ATOM 562 O O . PRO A 1 73 ? 20.153 -21.606 17.359 1.00 58.56 73 PRO A O 1
ATOM 565 N N . PRO A 1 74 ? 20.838 -23.626 18.063 1.00 60.31 74 PRO A N 1
ATOM 566 C CA . PRO A 1 74 ? 20.055 -23.597 19.304 1.00 60.31 74 PRO A CA 1
ATOM 567 C C . PRO A 1 74 ? 20.333 -2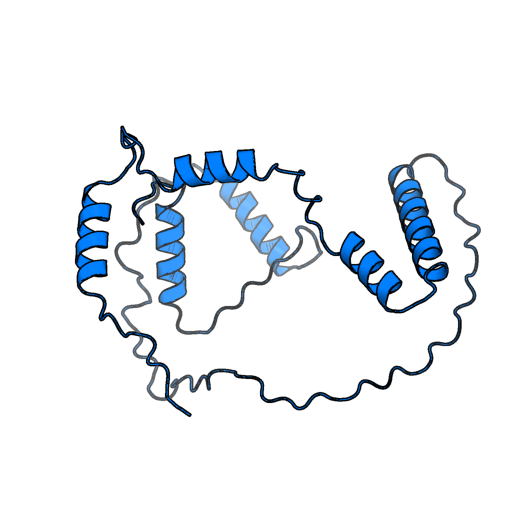2.351 20.170 1.00 60.31 74 PRO A C 1
ATOM 569 O O . PRO A 1 74 ? 19.532 -21.990 21.023 1.00 60.31 74 PRO A O 1
ATOM 572 N N . GLU A 1 75 ? 21.433 -21.650 19.897 1.00 58.72 75 GLU A N 1
ATOM 573 C CA . GLU A 1 75 ? 21.835 -20.363 20.472 1.00 58.72 75 GLU A CA 1
ATOM 574 C C . GLU A 1 75 ? 21.048 -19.154 19.914 1.00 58.72 75 GLU A C 1
ATOM 576 O O . GLU A 1 75 ? 20.911 -18.129 20.576 1.00 58.72 75 GLU A O 1
ATOM 581 N N . CYS A 1 76 ? 20.479 -19.272 18.711 1.00 49.06 76 CYS A N 1
ATOM 582 C CA . CYS A 1 76 ? 19.575 -18.316 18.068 1.00 49.06 76 CYS A CA 1
ATOM 583 C C . CYS A 1 76 ? 18.100 -18.642 18.355 1.00 49.06 76 CYS A C 1
ATOM 585 O O . CYS A 1 76 ? 17.233 -18.521 17.486 1.00 49.06 76 CYS A O 1
ATOM 587 N N . THR A 1 77 ? 17.767 -19.003 19.595 1.00 48.84 77 THR A N 1
ATOM 588 C CA . THR A 1 77 ? 16.398 -18.798 20.074 1.00 48.84 77 THR A CA 1
ATOM 589 C C . THR A 1 77 ? 16.157 -17.296 20.149 1.00 48.84 77 THR A C 1
ATOM 591 O O . THR A 1 77 ? 16.510 -16.638 21.129 1.00 48.84 77 THR A O 1
ATOM 594 N N . MET A 1 78 ? 15.570 -16.731 19.096 1.00 49.66 78 MET A N 1
ATOM 595 C CA . MET A 1 78 ? 15.026 -15.381 19.133 1.00 49.66 78 MET A CA 1
ATOM 596 C C . MET A 1 78 ? 13.862 -15.396 20.118 1.00 49.66 78 MET A C 1
ATOM 598 O O . MET A 1 78 ? 12.719 -15.686 19.771 1.00 49.66 78 MET A O 1
ATOM 602 N N . ASN A 1 79 ? 14.179 -15.120 21.380 1.00 50.22 79 ASN A N 1
ATOM 603 C CA . ASN A 1 79 ? 13.230 -14.934 22.462 1.00 50.22 79 ASN A CA 1
ATOM 604 C C . ASN A 1 79 ? 12.546 -13.578 22.237 1.00 50.22 79 ASN A C 1
ATOM 606 O O . ASN A 1 79 ? 12.747 -12.615 22.976 1.00 50.22 79 ASN A O 1
ATOM 610 N N . VAL A 1 80 ? 11.805 -13.456 21.131 1.00 49.12 80 VAL A N 1
ATOM 611 C CA . VAL A 1 80 ? 11.036 -12.255 20.829 1.00 49.12 80 VAL A CA 1
ATOM 612 C C . VAL A 1 80 ? 9.822 -12.316 21.734 1.00 49.12 80 VAL A C 1
ATOM 614 O O . VAL A 1 80 ? 8.749 -12.796 21.369 1.00 49.12 80 VAL A O 1
ATOM 617 N N . ARG A 1 81 ? 10.025 -11.862 22.971 1.00 45.41 81 ARG A N 1
ATOM 618 C CA . ARG A 1 81 ? 8.951 -11.534 23.895 1.00 45.41 81 ARG A CA 1
ATOM 619 C C . ARG A 1 81 ? 7.982 -10.664 23.101 1.00 45.41 81 ARG A C 1
ATOM 621 O O . ARG A 1 81 ? 8.360 -9.588 22.639 1.00 45.41 81 ARG A O 1
ATOM 628 N N . LYS A 1 82 ? 6.776 -11.180 22.862 1.00 42.06 82 LYS A N 1
ATOM 629 C CA . LYS A 1 82 ? 5.702 -10.473 22.162 1.00 42.06 82 LYS A CA 1
ATOM 630 C C . LYS A 1 82 ? 5.624 -9.071 22.771 1.00 42.06 82 LYS A C 1
ATOM 632 O O . LYS A 1 82 ? 5.357 -8.943 23.964 1.00 42.06 82 LYS A O 1
ATOM 637 N N . VAL A 1 83 ? 5.965 -8.042 21.998 1.00 41.44 83 VAL A N 1
ATOM 638 C CA . VAL A 1 83 ? 5.992 -6.669 22.509 1.00 41.44 83 VAL A CA 1
ATOM 639 C C . VAL A 1 83 ? 4.545 -6.229 22.695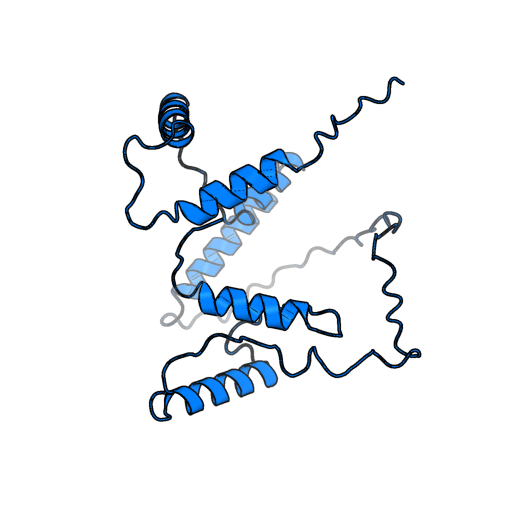 1.00 41.44 83 VAL A C 1
ATOM 641 O O . VAL A 1 83 ? 3.883 -5.817 21.750 1.00 41.44 83 VAL A O 1
ATOM 644 N N . SER A 1 84 ? 4.040 -6.356 23.916 1.00 50.50 84 SER A N 1
ATOM 645 C CA . SER A 1 84 ? 2.928 -5.559 24.423 1.00 50.50 84 SER A CA 1
ATOM 646 C C . SER A 1 84 ? 3.533 -4.424 25.241 1.00 50.50 84 SER A C 1
ATOM 648 O O . SER A 1 84 ? 4.283 -4.680 26.185 1.00 50.50 84 SER A O 1
ATOM 650 N N . THR A 1 85 ? 3.255 -3.172 24.888 1.00 45.59 85 THR A N 1
ATOM 651 C CA . THR A 1 85 ? 3.749 -2.027 25.658 1.00 45.59 85 THR A CA 1
ATOM 652 C C . THR A 1 85 ? 2.862 -1.820 26.882 1.00 45.59 85 THR A C 1
ATOM 654 O O . THR A 1 85 ? 1.727 -1.376 26.751 1.00 45.59 85 THR A O 1
ATOM 657 N N . ALA A 1 86 ? 3.384 -2.121 28.069 1.00 49.06 86 ALA A N 1
ATOM 658 C CA . ALA A 1 86 ? 2.807 -1.718 29.353 1.00 49.06 86 ALA A CA 1
ATOM 659 C C . ALA A 1 86 ? 3.542 -0.476 29.894 1.00 49.06 86 ALA A C 1
ATOM 661 O O . ALA A 1 86 ? 4.009 -0.463 31.030 1.00 49.06 86 ALA A O 1
ATOM 662 N N . LEU A 1 87 ? 3.745 0.538 29.044 1.00 45.88 87 LEU A N 1
ATOM 663 C CA . LEU A 1 87 ? 4.345 1.800 29.477 1.00 45.88 87 LEU A CA 1
ATOM 664 C C . LEU A 1 87 ? 3.281 2.617 30.228 1.00 45.88 87 LEU A C 1
ATOM 666 O O . LEU A 1 87 ? 2.201 2.814 29.670 1.00 45.88 87 LEU A O 1
ATOM 670 N N . PRO A 1 88 ? 3.550 3.097 31.455 1.00 54.53 88 PRO A N 1
ATOM 671 C CA . PRO A 1 88 ? 2.683 4.078 32.093 1.00 54.53 88 PRO A CA 1
ATOM 672 C C . PRO A 1 88 ? 2.711 5.392 31.300 1.00 54.53 88 PRO A C 1
ATOM 674 O O . PRO A 1 88 ? 3.758 5.798 30.789 1.00 54.53 88 PRO A O 1
ATOM 677 N N . GLU A 1 89 ? 1.556 6.047 31.185 1.00 47.47 89 GLU A N 1
ATOM 678 C CA . GLU A 1 89 ? 1.437 7.363 30.558 1.00 47.47 89 GLU A CA 1
ATOM 679 C C . GLU A 1 89 ? 2.290 8.379 31.327 1.00 47.47 89 GLU A C 1
ATOM 681 O O . GLU A 1 89 ? 2.064 8.639 32.509 1.00 47.47 89 GLU A O 1
ATOM 686 N N . PHE A 1 90 ? 3.290 8.962 30.664 1.00 49.53 90 PHE A N 1
ATOM 687 C CA . PHE A 1 90 ? 4.040 10.075 31.232 1.00 49.53 90 PHE A CA 1
ATOM 688 C C . PHE A 1 90 ? 3.299 11.383 30.926 1.00 49.53 90 PHE A C 1
ATOM 690 O O . PHE A 1 90 ? 3.033 11.660 29.752 1.00 49.53 90 PHE A O 1
ATOM 697 N N . PRO A 1 91 ? 2.994 12.226 31.929 1.00 49.72 91 PRO A N 1
ATOM 698 C CA . PRO A 1 91 ? 2.445 13.546 31.673 1.00 49.72 91 PRO A CA 1
ATOM 699 C C . PRO A 1 91 ? 3.523 14.404 31.006 1.00 49.72 91 PRO A C 1
ATOM 701 O O . PRO A 1 91 ? 4.497 14.823 31.637 1.00 49.72 91 PRO A O 1
ATOM 704 N N . VAL A 1 92 ? 3.360 14.661 29.710 1.00 49.16 92 VAL A N 1
ATOM 705 C CA . VAL A 1 92 ? 4.230 15.569 28.961 1.00 49.16 92 VAL A CA 1
ATOM 706 C C . VAL A 1 92 ? 3.944 16.994 29.433 1.00 49.16 92 VAL A C 1
ATOM 708 O O . VAL A 1 92 ? 2.958 17.614 29.039 1.00 49.16 92 VAL A O 1
ATOM 711 N N . LYS A 1 93 ? 4.805 17.537 30.299 1.00 46.53 93 LYS A N 1
ATOM 712 C CA . LYS A 1 93 ? 4.839 18.979 30.563 1.00 46.53 93 LYS A CA 1
ATOM 713 C C . LYS A 1 93 ? 5.481 19.655 29.357 1.00 46.53 93 LYS A C 1
ATOM 715 O O . LYS A 1 93 ? 6.702 19.655 29.224 1.00 46.53 93 LYS A O 1
ATOM 720 N N . HIS A 1 94 ? 4.662 20.212 28.472 1.00 47.69 94 HIS A N 1
ATOM 721 C CA . HIS A 1 94 ? 5.152 21.106 27.431 1.00 47.69 94 HIS A CA 1
ATOM 722 C C . HIS A 1 94 ? 5.682 22.387 28.097 1.00 47.69 94 HIS A C 1
ATOM 724 O O . HIS A 1 94 ? 4.912 23.052 28.795 1.00 47.69 94 HIS A O 1
ATOM 730 N N . PRO A 1 95 ? 6.970 22.746 27.940 1.00 51.97 95 PRO A N 1
ATOM 731 C CA . PRO A 1 95 ? 7.428 24.064 28.352 1.00 51.97 95 PRO A CA 1
ATOM 732 C C . PRO A 1 95 ? 6.689 25.121 27.523 1.00 51.97 95 PRO A C 1
ATOM 734 O O . PRO A 1 95 ? 6.465 24.930 26.326 1.00 51.97 95 PRO A O 1
ATOM 737 N N . ALA A 1 96 ? 6.289 26.218 28.168 1.00 52.06 96 ALA A N 1
ATOM 738 C CA . ALA A 1 96 ? 5.666 27.350 27.496 1.00 52.06 96 ALA A CA 1
ATOM 739 C C . ALA A 1 96 ? 6.629 27.882 26.426 1.00 52.06 96 ALA A C 1
ATOM 741 O O . ALA A 1 96 ? 7.696 28.406 26.742 1.00 52.06 96 ALA A O 1
ATOM 742 N N . VAL A 1 97 ? 6.271 27.685 25.158 1.00 49.88 97 VAL A N 1
ATOM 743 C CA . VAL A 1 97 ? 7.026 28.207 24.020 1.00 49.88 97 VAL A CA 1
ATOM 744 C C . VAL A 1 97 ? 6.833 29.728 24.018 1.00 49.88 97 VAL A C 1
ATOM 746 O O . VAL A 1 97 ? 5.684 30.169 23.937 1.00 49.88 97 VAL A O 1
ATOM 749 N N . PRO A 1 98 ? 7.895 30.544 24.142 1.00 53.16 98 PRO A N 1
ATOM 750 C CA . PRO A 1 98 ? 7.759 31.989 24.014 1.00 53.16 98 PRO A CA 1
ATOM 751 C C . PRO A 1 98 ? 7.281 32.335 22.600 1.00 53.16 98 PRO A C 1
ATOM 753 O O . PRO A 1 98 ? 7.666 31.685 21.626 1.00 53.16 98 PRO A O 1
ATOM 756 N N . ALA A 1 99 ? 6.415 33.344 22.501 1.00 50.97 99 ALA A N 1
ATOM 757 C CA . ALA A 1 99 ? 5.878 33.827 21.237 1.00 50.97 99 ALA A CA 1
ATOM 758 C C . ALA A 1 99 ? 7.029 34.213 20.297 1.00 50.97 99 ALA A C 1
ATOM 760 O O . ALA A 1 99 ? 7.795 35.131 20.577 1.00 50.97 99 ALA A O 1
ATOM 761 N N . ILE A 1 100 ? 7.165 33.475 19.197 1.00 52.16 100 ILE A N 1
ATOM 762 C CA . ILE A 1 100 ? 8.122 33.782 18.138 1.00 52.16 100 ILE A CA 1
ATOM 763 C C . ILE A 1 100 ? 7.585 35.012 17.404 1.00 52.16 100 ILE A C 1
ATOM 765 O O . ILE A 1 100 ? 6.566 34.924 16.713 1.00 52.16 100 ILE A O 1
ATOM 769 N N . GLU A 1 101 ? 8.250 36.154 17.567 1.00 50.19 101 GLU A N 1
ATOM 770 C CA . GLU A 1 101 ? 8.027 37.319 16.713 1.00 50.19 101 GLU A CA 1
ATOM 771 C C . GLU A 1 101 ? 8.454 36.967 15.285 1.00 50.19 101 GLU A C 1
ATOM 773 O O . GLU A 1 101 ? 9.584 36.553 15.020 1.00 50.19 101 GLU A O 1
ATOM 778 N N . VAL A 1 102 ? 7.498 37.054 14.364 1.00 53.47 102 VAL A N 1
ATOM 779 C CA . VAL A 1 102 ? 7.696 36.731 12.953 1.00 53.47 102 VAL A CA 1
ATOM 780 C C . VAL A 1 102 ? 8.408 37.914 12.305 1.00 53.47 102 VAL A C 1
ATOM 782 O O . VAL A 1 102 ? 7.787 38.950 12.090 1.00 53.47 102 VAL A O 1
ATOM 785 N N . LEU A 1 103 ? 9.700 37.766 12.000 1.00 48.06 103 LEU A N 1
ATOM 786 C CA . LEU A 1 103 ? 10.380 38.670 11.075 1.00 48.06 103 LEU A CA 1
ATOM 787 C C . LEU A 1 103 ? 9.818 38.443 9.666 1.00 48.06 103 LEU A C 1
ATOM 789 O O . LEU A 1 103 ? 9.939 37.348 9.114 1.00 48.06 103 LEU A O 1
ATOM 793 N N . ASP A 1 104 ? 9.204 39.480 9.099 1.00 49.19 104 ASP A N 1
ATOM 794 C CA . ASP A 1 104 ? 8.864 39.528 7.680 1.00 49.19 104 ASP A CA 1
ATOM 795 C C . ASP A 1 104 ? 10.157 39.526 6.856 1.00 49.19 104 ASP A C 1
ATOM 797 O O . ASP A 1 104 ? 11.004 40.403 7.009 1.00 49.19 104 ASP A O 1
ATOM 801 N N . ASP A 1 105 ? 10.311 38.514 6.004 1.00 54.75 105 ASP A N 1
ATOM 802 C CA . ASP A 1 105 ? 11.470 38.309 5.134 1.00 54.75 105 ASP A CA 1
ATOM 803 C C . ASP A 1 105 ? 11.368 39.239 3.898 1.00 54.75 105 ASP A C 1
ATOM 805 O O . ASP A 1 105 ? 10.480 39.037 3.055 1.00 54.75 105 ASP A O 1
ATOM 809 N N . PRO A 1 106 ? 12.207 40.291 3.777 1.00 54.44 106 PRO A N 1
ATOM 810 C CA . PRO A 1 106 ? 12.042 41.333 2.761 1.00 54.44 106 PRO A CA 1
ATOM 811 C C . PRO A 1 106 ? 12.491 40.927 1.343 1.00 54.44 106 PRO A C 1
ATOM 813 O O . PRO A 1 106 ? 12.219 41.666 0.394 1.00 54.44 106 PRO A O 1
ATOM 816 N N . ASP A 1 107 ? 13.095 39.749 1.151 1.00 53.31 107 ASP A N 1
ATOM 817 C CA . ASP A 1 107 ? 13.744 39.368 -0.118 1.00 53.31 107 ASP A CA 1
ATOM 818 C C . ASP A 1 107 ? 12.851 38.605 -1.120 1.00 53.31 107 ASP A C 1
ATOM 820 O O . ASP A 1 107 ? 13.313 38.038 -2.110 1.00 53.31 107 ASP A O 1
ATOM 824 N N . SER A 1 108 ? 11.528 38.612 -0.948 1.00 52.19 108 SER A N 1
ATOM 825 C CA . SER A 1 108 ? 10.614 37.873 -1.835 1.00 52.19 108 SER A CA 1
ATOM 826 C C . SER A 1 108 ? 10.192 38.656 -3.099 1.00 52.19 108 SER A C 1
ATOM 828 O O . SER A 1 108 ? 8.993 38.726 -3.386 1.00 52.19 108 SER A O 1
ATOM 830 N N . ARG A 1 109 ? 11.136 39.240 -3.858 1.00 51.44 109 ARG A N 1
ATOM 831 C CA . ARG A 1 109 ? 10.852 40.121 -5.022 1.00 51.44 109 ARG A CA 1
ATOM 832 C C . ARG A 1 109 ? 11.145 39.580 -6.433 1.00 51.44 109 ARG A C 1
ATOM 834 O O . ARG A 1 109 ? 10.902 40.315 -7.385 1.00 51.44 109 ARG A O 1
ATOM 841 N N . ASP A 1 110 ? 11.501 38.309 -6.620 1.00 53.78 110 ASP A N 1
ATOM 842 C CA . ASP A 1 110 ? 11.714 37.767 -7.979 1.00 53.78 110 ASP A CA 1
ATOM 843 C C . ASP A 1 110 ? 10.490 36.994 -8.505 1.00 53.78 110 ASP A C 1
ATOM 845 O O . ASP A 1 110 ? 10.275 35.801 -8.280 1.00 53.78 110 ASP A O 1
ATOM 849 N N . GLY A 1 111 ? 9.624 37.737 -9.193 1.00 54.88 111 GLY A N 1
ATOM 850 C CA . GLY A 1 111 ? 8.221 37.415 -9.458 1.00 54.88 111 GLY A CA 1
ATOM 851 C C . GLY A 1 111 ? 7.873 36.490 -10.629 1.00 54.88 111 GLY A C 1
ATOM 852 O O . GLY A 1 111 ? 6.802 36.681 -11.192 1.00 54.88 111 GLY A O 1
ATOM 853 N N . LEU A 1 112 ? 8.680 35.496 -11.027 1.00 53.41 112 LEU A N 1
ATOM 854 C CA . LEU A 1 112 ? 8.323 34.674 -12.212 1.00 53.41 112 LEU A CA 1
ATOM 855 C C . LEU A 1 112 ? 8.401 33.143 -12.056 1.00 53.41 112 LEU A C 1
ATOM 857 O O . LEU A 1 112 ? 7.945 32.427 -12.940 1.00 53.41 112 LEU A O 1
ATOM 861 N N . SER A 1 113 ? 8.863 32.611 -10.917 1.00 51.12 113 SER A N 1
ATOM 862 C CA . SER A 1 113 ? 8.958 31.150 -10.689 1.00 51.12 113 SER A CA 1
ATOM 863 C C . SER A 1 113 ? 8.128 30.637 -9.494 1.00 51.12 113 SER A C 1
ATOM 865 O O . SER A 1 113 ? 8.323 29.513 -9.021 1.00 51.12 113 SER A O 1
ATOM 867 N N . HIS A 1 114 ? 7.206 31.445 -8.958 1.00 56.03 114 HIS A N 1
ATOM 868 C CA . HIS A 1 114 ? 6.653 31.244 -7.609 1.00 56.03 114 HIS A CA 1
ATOM 869 C C . HIS A 1 114 ? 5.156 30.924 -7.508 1.00 56.03 114 HIS A C 1
ATOM 871 O O . HIS A 1 114 ? 4.646 30.843 -6.389 1.00 56.03 114 HIS A O 1
ATOM 877 N N . CYS A 1 115 ? 4.459 30.615 -8.606 1.00 59.75 115 CYS A N 1
ATOM 878 C CA . CYS A 1 115 ? 3.023 30.294 -8.550 1.00 59.75 115 CYS A CA 1
ATOM 879 C C . CYS A 1 115 ? 2.688 29.124 -7.600 1.00 59.75 115 CYS A C 1
ATOM 881 O O . CYS A 1 115 ? 1.605 29.087 -7.020 1.00 59.75 115 CYS A O 1
ATOM 883 N N . GLY A 1 116 ? 3.614 28.177 -7.402 1.00 70.19 116 GLY A N 1
ATOM 884 C CA . GLY A 1 116 ? 3.459 27.106 -6.411 1.00 70.19 116 GLY A CA 1
ATOM 885 C C . GLY A 1 116 ? 3.682 27.568 -4.966 1.00 70.19 116 GLY A C 1
ATOM 886 O O . GLY A 1 116 ? 2.919 27.196 -4.081 1.00 70.19 116 GLY A O 1
ATOM 887 N N . ARG A 1 117 ? 4.691 28.418 -4.718 1.00 79.69 117 ARG A N 1
ATOM 888 C CA . ARG A 1 117 ? 5.039 28.885 -3.362 1.00 79.69 117 ARG A CA 1
ATOM 889 C C . ARG A 1 117 ? 4.017 29.865 -2.811 1.00 79.69 117 ARG A C 1
ATOM 891 O O . ARG A 1 117 ? 3.714 29.812 -1.626 1.00 79.69 117 ARG A O 1
ATOM 898 N N . GLU A 1 118 ? 3.459 30.720 -3.660 1.00 81.88 118 GLU A N 1
ATOM 899 C CA . GLU A 1 118 ? 2.416 31.656 -3.249 1.00 81.88 118 GLU A CA 1
ATOM 900 C C . GLU A 1 118 ? 1.139 30.918 -2.829 1.00 81.88 118 GLU A C 1
ATOM 902 O O . GLU A 1 118 ? 0.559 31.239 -1.794 1.00 81.88 118 GLU A O 1
ATOM 907 N N . LYS A 1 119 ? 0.748 29.865 -3.564 1.00 82.56 119 LYS A N 1
ATOM 908 C CA . LYS A 1 119 ? -0.365 28.983 -3.173 1.00 82.56 119 LYS A CA 1
ATOM 909 C C . LYS A 1 119 ? -0.100 28.309 -1.829 1.00 82.56 119 LYS A C 1
ATOM 911 O O . LYS A 1 119 ? -0.978 28.313 -0.972 1.00 82.56 119 LYS A O 1
ATOM 916 N N . THR A 1 120 ? 1.111 27.791 -1.618 1.00 85.00 120 THR A N 1
ATOM 917 C CA . THR A 1 120 ? 1.496 27.188 -0.335 1.00 85.00 120 THR A CA 1
ATOM 918 C C . THR A 1 120 ? 1.468 28.205 0.806 1.00 85.00 120 THR A C 1
ATOM 920 O O . THR A 1 120 ? 0.909 27.904 1.854 1.00 85.00 120 THR A O 1
ATOM 923 N N . ARG A 1 121 ? 1.999 29.421 0.607 1.00 89.62 121 ARG A N 1
ATOM 924 C CA . ARG A 1 121 ? 1.970 30.498 1.614 1.00 89.62 121 ARG A CA 1
ATOM 925 C C . ARG A 1 121 ? 0.540 30.924 1.942 1.00 89.62 121 ARG A C 1
ATOM 927 O O . ARG A 1 121 ? 0.200 31.036 3.112 1.00 89.62 121 ARG A O 1
ATOM 934 N N . LYS A 1 122 ? -0.316 31.093 0.929 1.00 89.50 122 LYS A N 1
ATOM 935 C CA . LYS A 1 122 ? -1.744 31.399 1.113 1.00 89.50 122 LYS A CA 1
ATOM 936 C C . LYS A 1 122 ? -2.459 30.298 1.899 1.00 89.50 122 LYS A C 1
ATOM 938 O O . LYS A 1 122 ? -3.195 30.605 2.832 1.00 89.50 122 LYS A O 1
ATOM 943 N N . LEU A 1 123 ? -2.196 29.028 1.579 1.00 87.00 123 LEU A N 1
ATOM 944 C CA . LEU A 1 123 ? -2.753 27.891 2.314 1.00 87.00 123 LEU A CA 1
ATOM 945 C C . LEU A 1 123 ? -2.279 27.884 3.775 1.00 87.00 123 LEU A C 1
ATOM 947 O O . LEU A 1 123 ? -3.108 27.821 4.678 1.00 87.00 123 LEU A O 1
ATOM 951 N N . GLN A 1 124 ? -0.973 28.023 4.014 1.00 91.19 124 GLN A N 1
ATOM 952 C CA . GLN A 1 124 ? -0.396 28.081 5.361 1.00 91.19 124 GLN A CA 1
ATOM 953 C C . GLN A 1 124 ? -0.950 29.252 6.177 1.00 91.19 124 GLN A C 1
ATOM 955 O O . GLN A 1 124 ? -1.301 29.069 7.339 1.00 91.19 124 GLN A O 1
ATOM 960 N N . GLN A 1 125 ? -1.094 30.430 5.567 1.00 94.06 125 GLN A N 1
ATOM 961 C CA . GLN A 1 125 ? -1.674 31.595 6.226 1.00 94.06 125 GLN A CA 1
ATOM 962 C C . GLN A 1 125 ? -3.151 31.364 6.569 1.00 94.06 125 GLN A C 1
ATOM 964 O O . GLN A 1 125 ? -3.567 31.670 7.682 1.00 94.06 125 GLN A O 1
ATOM 969 N N . SER A 1 126 ? -3.929 30.755 5.666 1.00 93.50 126 SER A N 1
ATOM 970 C CA . SER A 1 126 ? -5.332 30.412 5.941 1.00 93.50 126 SER A CA 1
ATOM 971 C C . SER A 1 126 ? -5.476 29.400 7.084 1.00 93.50 126 SER A C 1
ATOM 973 O O . SER A 1 126 ? -6.330 29.569 7.951 1.00 93.50 126 SER A O 1
ATOM 975 N N . MET A 1 127 ? -4.596 28.392 7.138 1.00 92.56 127 MET A N 1
ATOM 976 C CA . MET A 1 127 ? -4.543 27.428 8.239 1.00 92.56 127 MET A CA 1
ATOM 977 C C . MET A 1 127 ? -4.160 28.120 9.549 1.00 92.56 127 MET A C 1
ATOM 979 O O . MET A 1 127 ? -4.774 27.881 10.584 1.00 92.56 127 MET A O 1
ATOM 983 N N . ARG A 1 128 ? -3.182 29.029 9.510 1.00 94.38 128 ARG A N 1
ATOM 984 C CA . ARG A 1 128 ? -2.762 29.796 10.684 1.00 94.38 128 ARG A CA 1
ATOM 985 C C . ARG A 1 128 ? -3.900 30.647 11.248 1.00 94.38 128 ARG A C 1
ATOM 987 O O . ARG A 1 128 ? -4.128 30.588 12.450 1.00 94.38 128 ARG A O 1
ATOM 994 N N . CYS A 1 129 ? -4.615 31.399 10.411 1.00 95.56 129 CYS A N 1
ATOM 995 C CA . CYS A 1 129 ? -5.766 32.190 10.855 1.00 95.56 129 CYS A CA 1
ATOM 996 C C . CYS A 1 129 ? -6.843 31.297 11.482 1.00 95.56 129 CYS A C 1
ATOM 998 O O . CYS A 1 129 ? -7.251 31.545 12.609 1.00 95.56 129 CYS A O 1
ATOM 1000 N N . ALA A 1 130 ? -7.197 30.184 10.831 1.00 94.81 130 ALA A N 1
ATOM 1001 C CA . ALA A 1 130 ? -8.201 29.262 11.359 1.00 94.81 130 ALA A CA 1
ATOM 1002 C C . ALA A 1 130 ? -7.818 28.654 12.725 1.00 94.81 130 ALA A C 1
ATOM 1004 O O . ALA A 1 130 ? -8.694 28.421 13.553 1.00 94.81 130 ALA A O 1
ATOM 1005 N N . LEU A 1 131 ? -6.524 28.412 12.980 1.00 95.75 131 LEU A N 1
ATOM 1006 C CA . LEU A 1 131 ? -6.045 27.975 14.298 1.00 95.75 131 LEU A CA 1
ATOM 1007 C C . LEU A 1 131 ? -6.183 29.064 15.365 1.00 95.75 131 LEU A C 1
ATOM 1009 O O . LEU A 1 131 ? -6.546 28.746 16.494 1.00 95.75 131 LEU A O 1
ATOM 1013 N N . LEU A 1 132 ? -5.874 30.317 15.020 1.00 95.19 132 LEU A N 1
ATOM 1014 C CA . LEU A 1 132 ? -5.975 31.454 15.940 1.00 95.19 132 LEU A CA 1
ATOM 1015 C C . LEU A 1 132 ? -7.432 31.801 16.276 1.00 95.19 132 LEU A C 1
ATOM 1017 O O . LEU A 1 132 ? -7.701 32.252 17.385 1.00 95.19 132 LEU A O 1
ATOM 1021 N N . ASP A 1 133 ? -8.360 31.543 15.354 1.00 95.56 133 ASP A N 1
ATOM 1022 C CA . ASP A 1 133 ? -9.787 3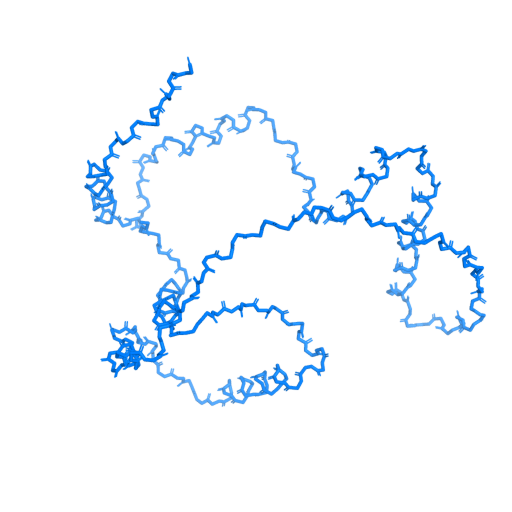1.827 15.534 1.00 95.56 133 ASP A CA 1
ATOM 1023 C C . ASP A 1 133 ? -10.522 30.775 16.392 1.00 95.56 133 ASP A C 1
ATOM 1025 O O . ASP A 1 133 ? -11.651 31.011 16.826 1.00 95.56 133 ASP A O 1
ATOM 1029 N N . CYS A 1 134 ? -9.910 29.615 16.662 1.00 96.62 134 CYS A N 1
ATOM 1030 C CA . CYS A 1 134 ? -10.525 28.555 17.467 1.00 96.62 134 CYS A CA 1
ATOM 1031 C C . CYS A 1 134 ? -10.691 28.989 18.933 1.00 96.62 134 CYS A C 1
ATOM 1033 O O . CYS A 1 134 ? -9.706 29.215 19.634 1.00 96.62 134 CYS A O 1
ATOM 1035 N N . GLN A 1 135 ? -11.930 29.012 19.435 1.00 96.06 135 GLN A N 1
ATOM 1036 C CA . GLN A 1 135 ? -12.234 29.468 20.803 1.00 96.06 135 GLN A CA 1
ATOM 1037 C C . GLN A 1 135 ? -12.155 28.344 21.850 1.00 96.06 135 GLN A C 1
ATOM 1039 O O . GLN A 1 135 ? -12.209 28.598 23.053 1.00 96.06 135 GLN A O 1
ATOM 1044 N N . GLY A 1 136 ? -12.028 27.083 21.423 1.00 94.69 136 GLY A N 1
ATOM 1045 C CA . GLY A 1 136 ? -12.006 25.955 22.349 1.00 94.69 136 GLY A CA 1
ATOM 1046 C C . GLY A 1 136 ? -11.390 24.665 21.803 1.00 94.69 136 GLY A C 1
ATOM 1047 O O . GLY A 1 136 ? -11.221 24.492 20.591 1.00 94.69 136 GLY A O 1
ATOM 1048 N N . PRO A 1 137 ? -11.100 23.701 22.699 1.00 93.00 137 PRO A N 1
ATOM 1049 C CA . PRO A 1 137 ? -10.400 22.466 22.347 1.00 93.00 137 PRO A CA 1
ATOM 1050 C C . PRO A 1 137 ? -11.183 21.604 21.345 1.00 93.00 137 PRO A C 1
ATOM 1052 O O . PRO A 1 137 ? -10.590 20.947 20.493 1.00 93.00 137 PRO A O 1
ATOM 1055 N N . GLY A 1 138 ? -12.519 21.622 21.394 1.00 93.31 138 GLY A N 1
ATOM 1056 C CA . GLY A 1 138 ? -13.357 20.856 20.466 1.00 93.31 138 GLY A CA 1
ATOM 1057 C C . GLY A 1 138 ? -13.372 21.398 19.031 1.00 93.31 138 GLY A C 1
ATOM 1058 O O . GLY A 1 138 ? -13.539 20.628 18.085 1.00 93.31 138 GLY A O 1
ATOM 1059 N N . GLU A 1 139 ? -13.213 22.709 18.840 1.00 93.62 139 GLU A N 1
ATOM 1060 C CA . GLU A 1 139 ? -13.079 23.322 17.508 1.00 93.62 139 GLU A CA 1
ATOM 1061 C C . GLU A 1 139 ? -11.697 23.058 16.926 1.00 93.62 139 GLU A C 1
ATOM 1063 O O . GLU A 1 139 ? -11.595 22.589 15.793 1.00 93.62 139 GLU A O 1
ATOM 1068 N N . PHE A 1 140 ? -10.660 23.229 17.750 1.00 95.50 140 PHE A N 1
ATOM 1069 C CA . PHE A 1 140 ? -9.282 22.913 17.395 1.00 95.50 140 PHE A CA 1
ATOM 1070 C C . PHE A 1 140 ? -9.145 21.481 16.857 1.00 95.50 140 PHE A C 1
ATOM 1072 O O . PHE A 1 140 ? -8.657 21.273 15.748 1.00 95.50 140 PHE A O 1
ATOM 1079 N N . TRP A 1 141 ? -9.647 20.475 17.585 1.00 93.1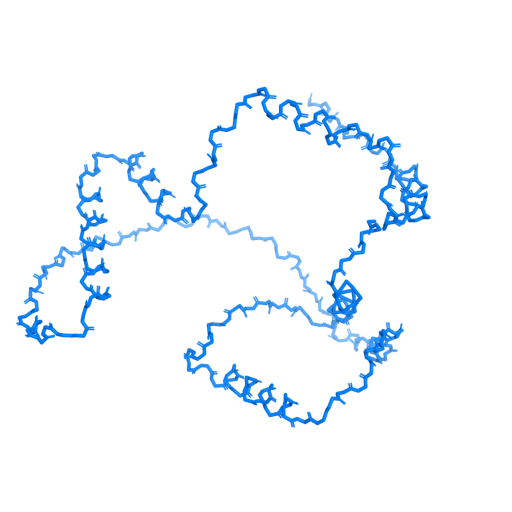9 141 TRP A N 1
ATOM 1080 C CA . TRP A 1 141 ? -9.531 19.080 17.142 1.00 93.19 141 TRP A CA 1
ATOM 1081 C C . TRP A 1 141 ? -10.366 18.755 15.900 1.00 93.19 141 TRP A C 1
ATOM 1083 O O . TRP A 1 141 ? -9.942 17.928 15.091 1.00 93.19 141 TRP A O 1
ATOM 1093 N N . ARG A 1 142 ? -11.524 19.404 15.706 1.00 91.81 142 ARG A N 1
ATOM 1094 C CA . ARG A 1 142 ? -12.305 19.276 14.463 1.00 91.81 142 ARG A CA 1
ATOM 1095 C C . ARG A 1 142 ? -11.538 19.841 13.269 1.00 91.81 142 ARG A C 1
ATOM 1097 O O . ARG A 1 142 ? -11.507 19.202 12.219 1.00 91.81 142 ARG A O 1
ATOM 1104 N N . LEU A 1 143 ? -10.896 20.995 13.443 1.00 94.69 143 LEU A N 1
ATOM 1105 C CA . LEU A 1 143 ? -10.090 21.639 12.412 1.00 94.69 143 LEU A CA 1
ATOM 1106 C C . LEU A 1 143 ? -8.855 20.801 12.053 1.00 94.69 143 LEU A C 1
ATOM 1108 O O . LEU A 1 143 ? -8.626 20.536 10.875 1.00 94.69 143 LEU A O 1
ATOM 1112 N N . ILE A 1 144 ? -8.119 20.305 13.054 1.00 93.19 144 ILE A N 1
ATOM 1113 C CA . ILE A 1 144 ? -6.972 19.414 12.834 1.00 93.19 144 ILE A CA 1
ATOM 1114 C C . ILE A 1 144 ? -7.405 18.145 12.103 1.00 93.19 144 ILE A C 1
ATOM 1116 O O . ILE A 1 144 ? -6.783 17.798 11.105 1.00 93.19 144 ILE A O 1
ATOM 1120 N N . ARG A 1 145 ? -8.492 17.489 12.538 1.00 90.25 145 ARG A N 1
ATOM 1121 C CA . ARG A 1 145 ? -9.010 16.282 11.875 1.00 90.25 145 ARG A CA 1
ATOM 1122 C C . ARG A 1 145 ? -9.381 16.551 10.419 1.00 90.25 145 ARG A C 1
ATOM 1124 O O . ARG A 1 145 ? -9.059 15.739 9.568 1.00 90.25 145 ARG A O 1
ATOM 1131 N N . LYS A 1 146 ? -9.983 17.704 10.115 1.00 87.44 146 LYS A N 1
ATOM 1132 C CA . LYS A 1 146 ? -10.303 18.109 8.736 1.00 87.44 146 LYS A CA 1
ATOM 1133 C C . LYS A 1 146 ? -9.059 18.251 7.846 1.00 87.44 146 LYS A C 1
ATOM 1135 O O . LYS A 1 146 ? -9.171 18.093 6.637 1.00 87.44 146 LYS A O 1
ATOM 1140 N N . TRP A 1 147 ? -7.898 18.586 8.409 1.00 88.44 147 TRP A N 1
ATOM 1141 C CA . TRP A 1 147 ? -6.649 18.728 7.649 1.00 88.44 147 TRP A CA 1
ATOM 1142 C C . TRP A 1 147 ? -5.820 17.451 7.579 1.00 88.44 147 TRP A C 1
ATOM 1144 O O . TRP A 1 147 ? -5.133 17.232 6.584 1.00 88.44 147 TRP A O 1
ATOM 1154 N N . THR A 1 148 ? -5.832 16.642 8.638 1.00 88.38 148 THR A N 1
ATOM 1155 C CA . THR A 1 148 ? -5.054 15.400 8.703 1.00 88.38 148 THR A CA 1
ATOM 1156 C C . THR A 1 148 ? -5.780 14.220 8.086 1.00 88.38 148 THR A C 1
ATOM 1158 O O . THR A 1 148 ? -5.120 13.314 7.576 1.00 88.38 148 THR A O 1
ATOM 1161 N N . ASP A 1 149 ? -7.111 14.220 8.099 1.00 82.00 149 ASP A N 1
ATOM 1162 C CA . ASP A 1 149 ? -7.887 13.214 7.399 1.00 82.00 149 ASP A CA 1
ATOM 1163 C C . ASP A 1 149 ? -7.851 13.519 5.898 1.00 82.00 149 ASP A C 1
ATOM 1165 O O . ASP A 1 149 ? -8.560 14.378 5.381 1.00 82.00 149 ASP A O 1
ATOM 1169 N N . ALA A 1 150 ? -6.953 12.830 5.193 1.00 64.50 150 ALA A N 1
ATOM 1170 C CA . ALA A 1 150 ? -6.835 12.912 3.741 1.00 64.50 150 ALA A CA 1
ATOM 1171 C C . ALA A 1 150 ? -8.032 12.270 3.022 1.00 64.50 150 ALA A C 1
ATOM 1173 O O . ALA A 1 150 ? -8.075 12.268 1.788 1.00 64.50 150 ALA A O 1
ATOM 1174 N N . ARG A 1 151 ? -8.981 11.683 3.765 1.00 76.50 151 ARG A N 1
ATOM 1175 C CA . ARG A 1 151 ? -10.174 11.108 3.175 1.00 76.50 151 ARG A CA 1
ATOM 1176 C C . ARG A 1 151 ? -11.068 12.252 2.691 1.00 76.50 151 ARG A C 1
ATOM 1178 O O . ARG A 1 151 ? -11.480 13.081 3.504 1.00 76.50 151 ARG A O 1
ATOM 1185 N N . PRO A 1 152 ? -11.373 12.334 1.382 1.00 75.06 152 PRO A N 1
ATOM 1186 C CA . PRO A 1 152 ? -12.433 13.226 0.939 1.00 75.06 152 PRO A CA 1
ATOM 1187 C C . PRO A 1 152 ? -13.695 12.896 1.748 1.00 75.06 152 PRO A C 1
ATOM 1189 O O . PRO A 1 152 ? -13.887 11.721 2.074 1.00 75.06 152 PRO A O 1
ATOM 1192 N N . PRO A 1 153 ? -14.518 13.898 2.111 1.00 72.75 153 PRO A N 1
ATOM 1193 C CA . PRO A 1 153 ? -15.778 13.626 2.784 1.00 72.75 153 PRO A CA 1
ATOM 1194 C C . PRO A 1 153 ? -16.510 12.557 1.980 1.00 72.75 153 PRO A C 1
ATOM 1196 O O . PRO A 1 153 ? -16.633 12.691 0.757 1.00 72.75 153 PRO A O 1
ATOM 1199 N N . ASP A 1 154 ? -16.896 11.470 2.654 1.00 77.75 154 ASP A N 1
ATOM 1200 C CA . ASP A 1 154 ? -17.635 10.403 1.997 1.00 77.75 154 ASP A CA 1
ATOM 1201 C C . ASP A 1 154 ? -18.849 11.068 1.326 1.00 77.75 154 ASP A C 1
ATOM 1203 O O .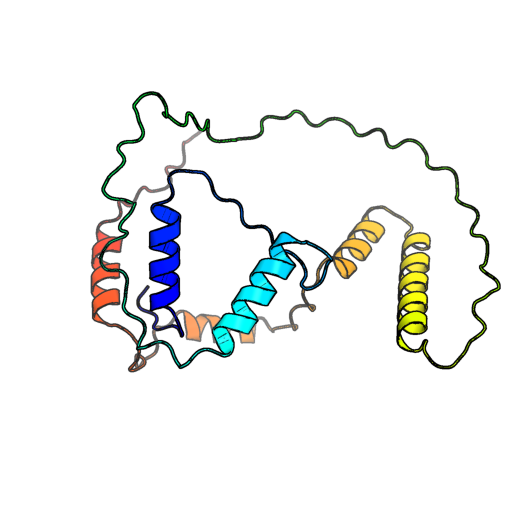 ASP A 1 154 ? -19.505 11.904 1.961 1.00 77.75 154 ASP A O 1
ATOM 1207 N N . PRO A 1 155 ? -19.110 10.797 0.034 1.00 80.94 155 PRO A N 1
ATOM 1208 C CA . PRO A 1 155 ? -20.276 11.363 -0.625 1.00 80.94 155 PRO A CA 1
ATOM 1209 C C . PRO A 1 155 ? -21.504 11.038 0.225 1.00 80.94 155 PRO A C 1
ATOM 1211 O O . PRO A 1 155 ? -21.584 9.944 0.784 1.00 80.94 155 PRO A O 1
ATOM 1214 N N . GLU A 1 156 ? -22.439 11.979 0.360 1.00 86.56 156 GLU A N 1
ATOM 1215 C CA . GLU A 1 156 ? -23.688 11.726 1.079 1.00 86.56 156 GLU A CA 1
ATOM 1216 C C . GLU A 1 156 ? -24.473 10.643 0.327 1.00 86.56 156 GLU A C 1
ATOM 1218 O O . GLU A 1 156 ? -25.228 10.910 -0.606 1.00 86.56 156 GLU A O 1
ATOM 1223 N N . VAL A 1 157 ? -24.234 9.382 0.688 1.00 87.12 157 VAL A N 1
ATOM 1224 C CA . VAL A 1 157 ? -24.965 8.239 0.157 1.00 87.12 157 VAL A CA 1
ATOM 1225 C C . VAL A 1 157 ? -26.243 8.124 0.971 1.00 87.12 157 VAL A C 1
ATOM 1227 O O . VAL A 1 157 ? -26.201 7.962 2.192 1.00 87.12 157 VAL A O 1
ATOM 1230 N N . SER A 1 158 ? -27.391 8.216 0.303 1.00 92.94 158 SER A N 1
ATOM 1231 C CA . SER A 1 158 ? -28.674 8.035 0.973 1.00 92.94 158 SER A CA 1
ATOM 1232 C C . SER A 1 158 ? -28.772 6.636 1.592 1.00 92.94 158 SER A C 1
ATOM 1234 O O . SER A 1 158 ? -28.206 5.659 1.088 1.00 92.94 158 SER A O 1
ATOM 1236 N N . LEU A 1 159 ? -29.532 6.524 2.683 1.00 89.94 159 LEU A N 1
ATOM 1237 C CA . LEU A 1 159 ? -29.801 5.241 3.336 1.00 89.94 159 LEU A CA 1
ATOM 1238 C C . LEU A 1 159 ? -30.393 4.216 2.348 1.00 89.94 159 LEU A C 1
ATOM 1240 O O . LEU A 1 159 ? -30.063 3.030 2.401 1.00 89.94 159 LEU A O 1
ATOM 1244 N N . ASP A 1 160 ? -31.205 4.683 1.401 1.00 92.38 160 ASP A N 1
ATOM 1245 C CA . ASP A 1 160 ? -31.812 3.847 0.364 1.00 92.38 160 ASP A CA 1
ATOM 1246 C C . ASP A 1 160 ? -30.779 3.311 -0.634 1.00 92.38 160 ASP A C 1
ATOM 1248 O O . ASP A 1 160 ? -30.835 2.137 -1.016 1.00 92.38 160 ASP A O 1
ATOM 1252 N N . ALA A 1 161 ? -29.793 4.130 -1.016 1.00 91.19 161 ALA A N 1
ATOM 1253 C CA . ALA A 1 161 ? -28.702 3.702 -1.886 1.00 91.19 161 ALA A CA 1
ATOM 1254 C C . ALA A 1 161 ? -27.825 2.645 -1.196 1.00 91.19 161 ALA A C 1
ATOM 1256 O O . ALA A 1 161 ? -27.563 1.592 -1.781 1.00 91.19 161 ALA A O 1
ATOM 1257 N N . LEU A 1 162 ? -27.477 2.851 0.081 1.00 89.56 162 LEU A N 1
ATOM 1258 C CA . LEU A 1 162 ? -26.753 1.849 0.873 1.00 89.56 162 LEU A CA 1
ATOM 1259 C C . LEU A 1 162 ? -27.549 0.550 1.021 1.00 89.56 162 LEU A C 1
ATOM 1261 O O . LEU A 1 162 ? -26.986 -0.532 0.870 1.00 89.56 162 LEU A O 1
ATOM 1265 N N . THR A 1 163 ? -28.854 0.639 1.285 1.00 92.00 163 THR A N 1
ATOM 1266 C CA . THR A 1 163 ? -29.729 -0.536 1.428 1.00 92.00 163 THR A CA 1
ATOM 1267 C C . THR A 1 163 ? -29.802 -1.332 0.126 1.00 92.00 163 THR A C 1
ATOM 1269 O O . THR A 1 163 ? -29.744 -2.563 0.141 1.00 92.00 163 THR A O 1
ATOM 1272 N N . THR A 1 164 ? -29.891 -0.640 -1.009 1.00 90.25 164 THR A N 1
ATOM 1273 C CA . THR A 1 164 ? -29.924 -1.257 -2.341 1.00 90.25 164 THR A CA 1
ATOM 1274 C C . THR A 1 164 ? -28.606 -1.954 -2.661 1.00 90.25 164 THR A C 1
ATOM 1276 O O . THR A 1 164 ? -28.600 -3.104 -3.109 1.00 90.25 164 THR A O 1
ATOM 1279 N N . GLU A 1 165 ? -27.479 -1.304 -2.377 1.00 89.19 165 GLU A N 1
ATOM 1280 C CA . GLU A 1 165 ? -26.162 -1.877 -2.636 1.00 89.19 165 GLU A CA 1
ATOM 1281 C C . GLU A 1 165 ? -25.851 -3.044 -1.690 1.00 89.19 165 GLU A C 1
ATOM 1283 O O . GLU A 1 165 ? -25.362 -4.082 -2.133 1.00 89.19 165 GLU A O 1
ATOM 1288 N N . LEU A 1 166 ? -26.219 -2.941 -0.408 1.00 88.69 166 LEU A N 1
ATOM 1289 C CA . LEU A 1 166 ? -26.105 -4.040 0.554 1.00 88.69 166 LEU A CA 1
ATOM 1290 C C . LEU A 1 166 ? -26.950 -5.242 0.148 1.00 88.69 166 LEU A C 1
ATOM 1292 O O . LEU A 1 166 ? -26.441 -6.358 0.163 1.00 88.69 166 LEU A O 1
ATOM 1296 N N . ARG A 1 167 ? -28.210 -5.041 -0.261 1.00 81.94 167 ARG A N 1
ATOM 1297 C CA . ARG A 1 167 ? -29.049 -6.136 -0.775 1.00 81.94 167 ARG A CA 1
ATOM 1298 C C . ARG A 1 167 ? -28.421 -6.780 -2.005 1.00 81.94 167 ARG A C 1
ATOM 1300 O O . ARG A 1 167 ? -28.371 -8.001 -2.087 1.00 81.94 167 ARG A O 1
ATOM 1307 N N . THR A 1 168 ? -27.886 -5.973 -2.917 1.00 80.62 168 THR A N 1
ATOM 1308 C CA . THR A 1 168 ? -27.186 -6.466 -4.112 1.00 80.62 168 THR A CA 1
ATOM 1309 C C . THR A 1 168 ? -25.933 -7.270 -3.758 1.00 80.62 168 THR A C 1
ATOM 1311 O O . THR A 1 168 ? -25.660 -8.276 -4.398 1.00 80.62 168 THR A O 1
ATOM 1314 N N . ARG A 1 169 ? -25.177 -6.862 -2.730 1.00 78.88 169 ARG A N 1
ATOM 1315 C CA . ARG A 1 169 ? -23.930 -7.529 -2.313 1.00 78.88 169 ARG A CA 1
ATOM 1316 C C . ARG A 1 169 ? -24.146 -8.749 -1.420 1.00 78.88 169 ARG A C 1
ATOM 1318 O O . ARG A 1 169 ? -23.333 -9.667 -1.453 1.00 78.88 169 ARG A O 1
ATOM 1325 N N . MET A 1 170 ? -25.185 -8.742 -0.586 1.00 82.00 170 MET A N 1
ATOM 1326 C CA . MET A 1 170 ? -25.505 -9.863 0.304 1.00 82.00 170 MET A CA 1
ATOM 1327 C C . MET A 1 170 ? -26.196 -11.003 -0.433 1.00 82.00 170 MET A C 1
ATOM 1329 O O . MET A 1 170 ? -26.027 -12.164 -0.061 1.00 82.00 170 MET A O 1
ATOM 1333 N N . ASN A 1 171 ? -26.963 -10.687 -1.472 1.00 81.38 171 ASN A N 1
ATOM 1334 C CA . ASN A 1 171 ? -27.521 -11.708 -2.335 1.00 81.38 171 ASN A CA 1
ATOM 1335 C C . ASN A 1 171 ? -26.420 -12.204 -3.270 1.00 81.38 171 ASN A C 1
ATOM 1337 O O . ASN A 1 171 ? -25.774 -11.416 -3.958 1.00 81.38 171 ASN A O 1
ATOM 1341 N N . ALA A 1 172 ? -26.191 -13.518 -3.286 1.00 74.44 172 ALA A N 1
ATOM 1342 C CA . ALA A 1 172 ? -25.285 -14.109 -4.259 1.00 74.44 172 ALA A CA 1
ATOM 1343 C C . ALA A 1 172 ? -25.751 -13.710 -5.673 1.00 74.44 172 ALA A C 1
ATOM 1345 O O . ALA A 1 172 ? -26.956 -13.778 -5.944 1.00 74.44 172 ALA A O 1
ATOM 1346 N N . PRO A 1 173 ? -24.842 -13.279 -6.567 1.00 78.38 173 PRO A N 1
ATOM 1347 C CA . PRO A 1 173 ? -25.223 -12.962 -7.933 1.00 78.38 173 PRO A CA 1
ATOM 1348 C C . PRO A 1 173 ? -25.873 -14.197 -8.568 1.00 78.38 173 PRO A C 1
ATOM 1350 O O . PRO A 1 173 ? -25.390 -15.316 -8.384 1.00 78.38 173 PRO A O 1
ATOM 1353 N N . LEU A 1 174 ? -26.974 -13.984 -9.296 1.00 79.75 174 LEU A N 1
ATOM 1354 C CA . LEU A 1 174 ? -27.716 -15.049 -9.987 1.00 79.75 174 LEU A CA 1
ATOM 1355 C C . LEU A 1 174 ? -26.803 -15.854 -10.922 1.00 79.75 174 LEU A C 1
ATOM 1357 O O . LEU A 1 174 ? -26.941 -17.069 -11.041 1.00 79.75 174 LEU A O 1
ATOM 1361 N N . GLU A 1 175 ? -25.827 -15.177 -11.522 1.00 85.50 175 GLU A N 1
ATOM 1362 C CA . GLU A 1 175 ? -24.809 -15.774 -12.373 1.00 85.50 175 GLU A CA 1
ATOM 1363 C C . GLU A 1 175 ? -23.425 -15.481 -11.789 1.00 85.50 175 GLU A C 1
ATOM 1365 O O . GLU A 1 175 ? -23.035 -14.327 -11.602 1.00 85.50 175 GLU A O 1
ATOM 1370 N N . MET A 1 176 ? -22.669 -16.534 -11.467 1.00 80.75 176 MET A N 1
ATOM 1371 C CA . MET A 1 176 ? -21.291 -16.357 -11.013 1.00 80.75 176 MET A CA 1
ATOM 1372 C C . MET A 1 176 ? -20.385 -15.983 -12.194 1.00 80.75 176 MET A C 1
ATOM 1374 O O . MET A 1 176 ? -20.461 -16.650 -13.229 1.00 80.75 176 MET A O 1
ATOM 1378 N N . PRO A 1 177 ? -19.487 -14.990 -12.038 1.00 85.06 177 PRO A N 1
ATOM 1379 C CA . PRO A 1 177 ? -18.527 -14.622 -13.074 1.00 85.06 177 PRO A CA 1
ATOM 1380 C C . PRO A 1 177 ? -17.697 -15.825 -13.532 1.00 85.06 177 PRO A C 1
ATOM 1382 O O . PRO A 1 177 ? -17.337 -16.676 -12.718 1.00 85.06 177 PRO A O 1
ATOM 1385 N N . ALA A 1 178 ? -17.324 -15.869 -14.813 1.00 82.00 178 ALA A N 1
ATOM 1386 C CA . ALA A 1 178 ? -16.482 -16.941 -15.356 1.00 82.00 178 ALA A CA 1
ATOM 1387 C C . ALA A 1 178 ? -15.111 -17.047 -14.655 1.00 82.00 178 ALA A C 1
ATOM 1389 O O . ALA A 1 178 ? -14.543 -18.130 -14.570 1.00 82.00 178 ALA A O 1
ATOM 1390 N N . SER A 1 179 ? -14.607 -15.938 -14.105 1.00 80.12 179 SER A N 1
ATOM 1391 C CA . SER A 1 179 ? -13.365 -15.878 -13.324 1.00 80.12 179 SER A CA 1
ATOM 1392 C C . SER A 1 179 ? -13.502 -16.388 -11.884 1.00 80.12 179 SER A C 1
ATOM 1394 O O . SER A 1 179 ? -12.515 -16.446 -11.151 1.00 80.12 179 SER A O 1
ATOM 1396 N N . PHE A 1 180 ? -14.710 -16.741 -11.438 1.00 79.81 180 PHE A N 1
ATOM 1397 C CA . PHE A 1 180 ? -14.934 -17.205 -10.077 1.00 79.81 180 PHE A CA 1
ATOM 1398 C C . PHE A 1 180 ? -14.512 -18.671 -9.916 1.00 79.81 180 PHE A C 1
ATOM 1400 O O . PHE A 1 180 ? -15.130 -19.583 -10.472 1.00 79.81 180 PHE A O 1
ATOM 1407 N N . ASN A 1 181 ? -13.488 -18.919 -9.095 1.00 83.00 181 ASN A N 1
ATOM 1408 C CA . ASN A 1 181 ? -13.015 -20.271 -8.813 1.00 83.00 181 ASN A CA 1
ATOM 1409 C C . ASN A 1 181 ? -13.998 -21.028 -7.895 1.00 83.00 181 ASN A C 1
ATOM 1411 O O . ASN A 1 181 ? -14.008 -20.864 -6.671 1.00 83.00 181 ASN A O 1
ATOM 1415 N N . ARG A 1 182 ? -14.825 -21.884 -8.508 1.00 83.56 182 ARG A N 1
ATOM 1416 C CA . ARG A 1 182 ? -15.845 -22.691 -7.818 1.00 83.56 182 ARG A CA 1
ATOM 1417 C C . ARG A 1 182 ? -15.250 -23.734 -6.874 1.00 83.56 182 ARG A C 1
ATOM 1419 O O . ARG A 1 182 ? -15.827 -23.987 -5.818 1.00 83.56 182 ARG A O 1
ATOM 1426 N N . GLU A 1 183 ? -14.109 -24.313 -7.233 1.00 86.81 183 GLU A N 1
ATOM 1427 C CA . GLU A 1 183 ? -13.432 -25.340 -6.433 1.00 86.81 183 GLU A CA 1
ATOM 1428 C C . GLU A 1 183 ? -12.913 -24.751 -5.123 1.00 86.81 183 GLU A C 1
ATOM 1430 O O . GLU A 1 183 ? -13.133 -25.314 -4.050 1.00 86.81 183 GLU A O 1
ATOM 1435 N N . GLN A 1 184 ? -12.321 -23.556 -5.188 1.00 79.69 184 GLN A N 1
ATOM 1436 C CA . GLN A 1 184 ? -11.865 -22.848 -3.999 1.00 79.69 184 GLN A CA 1
ATOM 1437 C C . GLN A 1 184 ? -13.032 -22.499 -3.068 1.00 79.69 184 GLN A C 1
ATOM 1439 O O . GLN A 1 184 ? -12.889 -22.621 -1.857 1.00 79.69 184 GLN A O 1
ATOM 1444 N N . LEU A 1 185 ? -14.194 -22.102 -3.602 1.00 83.25 185 LEU A N 1
ATOM 1445 C CA . LEU A 1 185 ? -15.385 -21.863 -2.778 1.00 83.25 185 LEU A CA 1
ATOM 1446 C C . LEU A 1 185 ? -15.857 -23.148 -2.082 1.00 83.25 185 LEU A C 1
ATOM 1448 O O . LEU A 1 185 ? -16.249 -23.101 -0.917 1.00 83.25 185 LEU A O 1
ATOM 1452 N N . ALA A 1 186 ? -15.841 -24.286 -2.781 1.00 86.50 186 ALA A N 1
ATOM 1453 C CA . ALA A 1 186 ? -16.209 -25.571 -2.193 1.00 86.50 186 ALA A CA 1
ATOM 1454 C C . ALA A 1 186 ? -15.255 -25.955 -1.050 1.00 86.50 186 ALA A C 1
ATOM 1456 O O . ALA A 1 186 ? -15.710 -26.346 0.024 1.00 86.50 186 ALA A O 1
ATOM 1457 N N . LEU A 1 187 ? -13.951 -25.758 -1.245 1.00 87.31 187 LEU A N 1
ATOM 1458 C CA . LEU A 1 187 ? -12.938 -25.990 -0.217 1.00 87.31 187 LEU A CA 1
ATOM 1459 C C . LEU A 1 187 ? -13.102 -25.033 0.974 1.00 87.31 187 LEU A C 1
ATOM 1461 O O . LEU A 1 187 ? -13.121 -25.480 2.120 1.00 87.31 187 LEU A O 1
ATOM 1465 N N . ASP A 1 188 ? -13.297 -23.738 0.713 1.00 81.62 188 ASP A N 1
ATOM 1466 C CA . ASP A 1 188 ? -13.520 -22.720 1.746 1.00 81.62 188 ASP A CA 1
ATOM 1467 C C . ASP A 1 188 ? -14.779 -23.060 2.581 1.00 81.62 188 ASP A C 1
ATOM 1469 O O . ASP A 1 188 ? -14.770 -22.898 3.803 1.00 81.62 188 ASP A O 1
ATOM 1473 N N . LYS A 1 189 ? -15.843 -23.609 1.968 1.00 85.94 189 LYS A N 1
ATOM 1474 C CA . LYS A 1 189 ? -17.038 -24.104 2.683 1.00 85.94 189 LYS A CA 1
ATOM 1475 C C . LYS A 1 189 ? -16.732 -25.280 3.611 1.00 85.94 189 LYS A C 1
ATOM 1477 O O . LYS A 1 189 ? -17.182 -25.266 4.754 1.00 85.94 189 LYS A O 1
ATOM 1482 N N . VAL A 1 190 ? -15.972 -26.272 3.143 1.00 92.00 190 VAL A N 1
ATOM 1483 C CA . VAL A 1 190 ? -15.577 -27.431 3.965 1.00 92.00 190 VAL A CA 1
ATOM 1484 C C . VAL A 1 190 ? -14.721 -26.981 5.149 1.00 92.00 190 VAL A C 1
ATOM 1486 O O . VAL A 1 190 ? -14.983 -27.381 6.280 1.00 92.00 190 VAL A O 1
ATOM 1489 N N . LEU A 1 191 ? -13.751 -26.091 4.914 1.00 83.56 191 LEU A N 1
ATOM 1490 C CA . LEU A 1 191 ? -12.919 -25.528 5.979 1.00 83.56 191 LEU A CA 1
ATOM 1491 C C . LEU A 1 191 ? -13.743 -24.731 6.992 1.00 83.56 191 LEU A C 1
ATOM 1493 O O . LEU A 1 191 ? -13.539 -24.878 8.191 1.00 83.56 191 LEU A O 1
ATOM 1497 N N . THR A 1 192 ? -14.693 -23.918 6.523 1.00 85.12 192 THR A N 1
ATOM 1498 C CA . THR A 1 192 ? -15.559 -23.117 7.402 1.00 85.12 192 THR A CA 1
ATOM 1499 C C . THR A 1 192 ? -16.461 -24.004 8.258 1.00 85.12 192 THR A C 1
ATOM 1501 O O . THR A 1 192 ? -16.643 -23.721 9.436 1.00 85.12 192 THR A O 1
ATOM 1504 N N . ALA A 1 193 ? -16.979 -25.104 7.703 1.00 88.88 193 ALA A N 1
ATOM 1505 C CA . ALA A 1 193 ? -17.759 -26.086 8.457 1.00 88.88 193 ALA A CA 1
ATOM 1506 C C . ALA A 1 193 ? -16.921 -26.838 9.507 1.00 88.88 193 ALA A C 1
ATOM 1508 O O . ALA A 1 193 ? -17.463 -27.303 10.506 1.00 88.88 193 ALA A O 1
ATOM 1509 N N . ALA A 1 194 ? -15.608 -26.946 9.290 1.00 83.88 194 ALA A N 1
ATOM 1510 C CA . ALA A 1 194 ? -14.675 -27.544 10.238 1.00 83.88 194 ALA A CA 1
ATOM 1511 C C . ALA A 1 194 ? -14.185 -26.562 11.317 1.00 83.88 194 ALA A C 1
ATOM 1513 O O . ALA A 1 194 ? -13.543 -26.995 12.276 1.00 83.88 194 ALA A O 1
ATOM 1514 N N . LEU A 1 195 ? -14.459 -25.256 11.188 1.00 81.06 195 LEU A N 1
ATOM 1515 C CA . LEU A 1 195 ? -14.109 -24.297 12.230 1.00 81.06 195 LEU A CA 1
ATOM 1516 C C . LEU A 1 195 ? -14.982 -24.559 13.465 1.00 81.06 195 LEU A C 1
ATOM 1518 O O . LEU A 1 195 ? -16.210 -24.532 13.361 1.00 81.06 195 LEU A O 1
ATOM 1522 N N . PRO A 1 196 ? -14.383 -24.788 14.644 1.00 83.50 196 PRO A N 1
ATOM 1523 C CA . PRO A 1 196 ? -15.149 -24.943 15.867 1.00 83.50 196 PRO A CA 1
ATOM 1524 C C . PRO A 1 196 ? -15.952 -23.667 16.117 1.00 83.50 196 PRO A C 1
ATOM 1526 O O . PRO A 1 196 ? -15.397 -22.568 16.198 1.00 83.50 196 PRO A O 1
ATOM 1529 N N . THR A 1 197 ? -17.268 -23.819 16.259 1.00 75.94 197 THR A N 1
ATOM 1530 C CA . THR A 1 197 ? -18.166 -22.779 16.759 1.00 75.94 197 THR A CA 1
ATOM 1531 C C . THR A 1 197 ? -17.859 -22.555 18.233 1.00 75.94 197 THR A C 1
ATOM 1533 O O . THR A 1 197 ? -18.616 -22.962 19.113 1.00 75.94 197 THR A O 1
ATOM 1536 N N . TYR A 1 198 ? -16.717 -21.941 18.533 1.00 62.03 198 TYR A N 1
ATOM 1537 C CA . TYR A 1 198 ? -16.506 -21.339 19.835 1.00 62.03 198 TYR A CA 1
ATOM 1538 C C . TYR A 1 198 ? -17.478 -20.167 19.910 1.00 62.03 198 TYR A C 1
ATOM 1540 O O . TYR A 1 198 ? -17.183 -19.056 19.470 1.00 62.03 198 TYR A O 1
ATOM 1548 N N . GLY A 1 199 ? -18.682 -20.445 20.414 1.00 57.69 199 GLY A N 1
ATOM 1549 C CA . GLY A 1 199 ? -19.555 -19.403 20.914 1.00 57.69 199 GLY A CA 1
ATOM 1550 C C . GLY A 1 199 ? -18.716 -18.575 21.871 1.00 57.69 199 GLY A C 1
ATOM 1551 O O . GLY A 1 199 ? -18.072 -19.132 22.762 1.00 57.69 199 GLY A O 1
ATOM 1552 N N . VAL A 1 200 ? -18.653 -17.268 21.631 1.00 59.66 200 VAL A N 1
ATOM 1553 C CA . VAL A 1 200 ? -18.084 -16.315 22.578 1.00 59.66 200 VAL A CA 1
ATOM 1554 C C . VAL A 1 200 ? -18.910 -16.481 23.846 1.00 59.66 200 VAL A C 1
ATOM 1556 O O . VAL A 1 200 ? -20.009 -15.945 23.958 1.00 59.66 200 VAL A O 1
ATOM 1559 N N . GLY A 1 201 ? -18.441 -17.351 24.739 1.00 54.88 201 GLY A N 1
ATOM 1560 C CA . GLY A 1 201 ? -19.087 -17.635 25.999 1.00 54.88 201 GLY A CA 1
ATOM 1561 C C . GLY A 1 201 ? -19.139 -16.321 26.745 1.00 54.88 201 GLY A C 1
ATOM 1562 O O . GLY A 1 201 ? -18.107 -15.805 27.173 1.00 54.88 201 GLY A O 1
ATOM 1563 N N . HIS A 1 202 ? -20.337 -15.755 26.853 1.00 54.56 202 HIS A N 1
ATOM 1564 C CA . HIS A 1 202 ? -20.626 -14.766 27.868 1.00 54.56 202 HIS A CA 1
ATOM 1565 C C . HIS A 1 202 ? -20.227 -15.400 29.196 1.00 54.56 202 HIS A C 1
ATOM 1567 O O . HIS A 1 202 ? -20.921 -16.284 29.686 1.00 54.56 202 HIS A O 1
ATOM 1573 N N . HIS A 1 203 ? -19.081 -14.999 29.746 1.00 52.75 203 HIS A N 1
ATOM 1574 C CA . HIS A 1 203 ? -18.775 -15.271 31.139 1.00 52.75 203 HIS A CA 1
ATOM 1575 C C . HIS A 1 203 ? -19.842 -14.542 31.964 1.00 52.75 203 HIS A C 1
ATOM 1577 O O . HIS A 1 203 ? -19.880 -13.306 31.910 1.00 52.75 203 HIS A O 1
ATOM 1583 N N . PRO A 1 204 ? -20.736 -15.256 32.673 1.00 63.66 204 PRO A N 1
ATOM 1584 C CA . PRO A 1 204 ? -21.599 -14.602 33.640 1.00 63.66 204 PRO A CA 1
ATOM 1585 C C . PRO A 1 204 ? -20.697 -14.008 34.729 1.00 63.66 204 PRO A C 1
ATOM 1587 O O . PRO A 1 204 ? -19.796 -14.684 35.230 1.00 63.66 204 PRO A O 1
ATOM 1590 N N . ARG A 1 205 ? -20.890 -12.716 35.002 1.00 64.69 205 ARG A N 1
ATOM 1591 C CA . ARG A 1 205 ? -20.303 -12.030 36.157 1.00 64.69 205 ARG A CA 1
ATOM 1592 C C . ARG A 1 205 ? -21.081 -12.368 37.416 1.00 64.69 205 ARG A C 1
ATOM 1594 O O . ARG A 1 205 ? -22.314 -12.533 37.292 1.00 64.69 205 ARG A O 1
#

Foldseek 3Di:
DLFDDVCPLVVVQVVVLQVLDPDDDDDDDDDPPPPPPVNVVVVVVVVVVVPDPDDPDDDGPPDDVVSPPDPPPPVPPPPPPPDDDPDPDDPDPDDPDPDDDDDDDPPPPPPDPCPPVVVVVVVVVVLVVLCVPDPDPVSNVVSVCVVPVPDDPDPPQDPVNVVVVCVVVVDDPPDDDPSDDPVVVVVVVVVVVVPDPPPPPPPDD

pLDDT: mean 77.2, std 17.31, range [41.44, 97.62]

Radius of gyration: 28.16 Å; chains: 1; bounding box: 54×69×59 Å

InterPro domains:
  IPR002156 Ribonuclease H domain [PS50879] (1-51)
  IPR012337 Ribonuclease H-like superfamily [SSF53098] (5-53)
  IPR036397 Ribonuclease H superfamily [G3DSA:3.30.420.10] (1-61)

Sequence (205 aa):
MGWDRPNGDLLQDMVKLLAARLAPTRFVWIKGHSGNERGDAANRLAKEGARLPEAGDYRRLVNVPWAATGALPPECTMNVRKVSTALPEFPVKHPAVPAIEVLDDPDSRDGLSHCGREKTRKLQQSMRCALLDCQGPGEFWRLIRKWTDARPPDPEVSLDALTTELRTRMNAPLEMPASFNREQLALDKVLTAALPTYGVGHHPR